Protein 3UFE (pdb70)

Solvent-accessible surface area: 11785 Å² total; per-residue (Å²): 161,168,72,62,113,113,80,82,78,55,72,155,16,32,55,84,0,15,106,25,0,46,92,30,15,150,68,103,14,98,131,147,34,88,54,20,87,100,0,44,130,23,2,42,118,3,3,90,53,8,107,161,102,83,101,44,61,32,70,62,49,5,15,52,23,1,108,91,28,33,72,93,12,21,63,1,0,77,101,1,0,123,32,0,78,118,73,26,176,64,109,23,107,81,11,7,0,0,0,2,0,0,18,2,8,52,17,79,156,197,62,64,151,22,18,57,77,0,5,102,23,0,34,94,20,11,151,50,88,7,94,94,155,31,84,49,45,106,115,4,40,108,28,3,57,94,1,5,86,38,6,79,156,107,100,81,41,79,24,63,100,55,1,36,113,11,0,75,111,56,22,66,80,4,16,92,2,0,70,96,0,8,127,24,2,84,90,67,27,179,62,85,28,91,100,24,5,0,5,13,4,0,0,14,0,2,17,18,45,84

Nearest PDB structures (foldseek):
  3ufe-assembly1_A  TM=1.009E+00  e=4.284E-16  Bacillus subtilis
  3ufe-assembly1_B  TM=9.174E-01  e=4.127E-13  Bacillus subtilis
  1h99-assembly1_A-2  TM=4.290E-01  e=4.332E-02  Bacillus subtilis
  3ufe-assembly1_B  TM=1.010E+00  e=9.157E-14  Bacillus subtilis
  3ufe-assembly1_A  TM=9.174E-01  e=1.521E-12  Bacillus subtilis

CATH classification: 1.20.890.100 (+1 more: 1.20.58.1950)

Organism: Bacillus subtilis (strain 168) (NCBI:txid224308)

Structure (mmCIF, N/CA/C/O backbone):
data_3UFE
#
_entry.id   3UFE
#
_cell.length_a   37.360
_cell.length_b   65.810
_cell.length_c   38.290
_cell.angle_alpha   90.00
_cell.angle_beta   109.62
_cell.angle_gamma   90.00
#
_symmetry.space_group_name_H-M   'P 1 21 1'
#
loop_
_entity.id
_entity.type
_entity.pdbx_description
1 polymer 'Transcriptional antiterminator (BGLG family)'
2 non-polymer 'CHLORIDE ION'
3 non-polymer 'PHOSPHATE ION'
4 non-polymer GLYCEROL
5 water water
#
loop_
_atom_site.group_PDB
_atom_site.id
_atom_site.type_symbol
_atom_site.label_atom_id
_atom_site.label_alt_id
_atom_site.label_comp_id
_atom_site.label_asym_id
_atom_site.label_entity_id
_atom_site.label_seq_id
_atom_site.pdbx_PDB_ins_code
_atom_site.Cartn_x
_atom_site.Cartn_y
_atom_site.Cartn_z
_atom_site.occupancy
_atom_site.B_iso_or_equiv
_atom_site.auth_seq_id
_atom_site.auth_comp_id
_atom_site.auth_asym_id
_atom_site.auth_atom_id
_atom_site.pdbx_PDB_model_num
ATOM 1 N N . LEU A 1 3 ? 17.618 20.874 23.883 1.00 9.79 3 LEU A N 1
ATOM 2 C CA . LEU A 1 3 ? 18.234 20.373 22.608 1.00 10.90 3 LEU A CA 1
ATOM 3 C C . LEU A 1 3 ? 17.504 19.164 22.043 1.00 11.54 3 LEU A C 1
ATOM 4 O O . LEU A 1 3 ? 16.699 18.495 22.722 1.00 11.59 3 LEU A O 1
ATOM 6 N N . ARG A 1 4 ? 17.811 18.906 20.780 1.00 11.40 4 ARG A N 1
ATOM 7 C CA . ARG A 1 4 ? 17.192 17.841 20.027 1.00 12.46 4 ARG A CA 1
ATOM 8 C C . ARG A 1 4 ? 18.223 16.751 19.817 1.00 12.71 4 ARG A C 1
ATOM 9 O O . ARG A 1 4 ? 19.273 16.996 19.248 1.00 12.23 4 ARG A O 1
ATOM 17 N N . PRO A 1 5 ? 17.928 15.541 20.278 1.00 12.91 5 PRO A N 1
ATOM 18 C CA . PRO A 1 5 ? 18.818 14.434 19.941 1.00 12.61 5 PRO A CA 1
ATOM 19 C C . PRO A 1 5 ? 18.999 14.267 18.431 1.00 12.53 5 PRO A C 1
ATOM 20 O O . PRO A 1 5 ? 18.034 14.421 17.660 1.00 12.30 5 PRO A O 1
ATOM 24 N N . LEU A 1 6 ? 20.214 13.941 18.010 1.00 12.61 6 LEU A N 1
ATOM 25 C CA . LEU A 1 6 ? 20.501 13.725 16.598 1.00 12.79 6 LEU A CA 1
ATOM 26 C C . LEU A 1 6 ? 19.517 12.769 15.929 1.00 12.22 6 LEU A C 1
ATOM 27 O O . LEU A 1 6 ? 19.030 13.036 14.829 1.00 12.53 6 LEU A O 1
ATOM 28 N N . SER A 1 7 ? 19.199 11.669 16.613 1.00 12.13 7 SER A N 1
ATOM 29 C CA . SER A 1 7 ? 18.305 10.653 16.059 1.00 11.67 7 SER A CA 1
ATOM 30 C C . SER A 1 7 ? 16.891 11.189 15.850 1.00 11.37 7 SER A C 1
ATOM 31 O O . SER A 1 7 ? 16.086 10.554 15.162 1.00 11.37 7 SER A O 1
ATOM 34 N N . GLU A 1 8 ? 16.593 12.357 16.428 1.00 10.73 8 GLU A N 1
ATOM 35 C CA . GLU A 1 8 ? 15.254 12.930 16.331 1.00 10.62 8 GLU A CA 1
ATOM 36 C C . GLU A 1 8 ? 15.185 14.064 15.318 1.00 10.81 8 GLU A C 1
ATOM 37 O O . GLU A 1 8 ? 14.117 14.648 15.096 1.00 10.34 8 GLU A O 1
ATOM 43 N N . VAL A 1 9 ? 16.319 14.340 14.668 1.00 11.55 9 VAL A N 1
ATOM 44 C CA . VAL A 1 9 ? 16.353 15.275 13.550 1.00 12.53 9 VAL A CA 1
ATOM 45 C C . VAL A 1 9 ? 15.926 14.458 12.323 1.00 13.83 9 VAL A C 1
ATOM 46 O O . VAL A 1 9 ? 16.741 13.767 11.710 1.00 14.85 9 VAL A O 1
ATOM 50 N N . ASN A 1 10 ? 14.632 14.498 12.013 1.00 15.10 10 ASN A N 1
ATOM 51 C CA . ASN A 1 10 ? 14.060 13.646 10.963 1.00 16.01 10 ASN A CA 1
ATOM 52 C C . ASN A 1 10 ? 14.172 14.340 9.618 1.00 16.89 10 ASN A C 1
ATOM 53 O O . ASN A 1 10 ? 13.186 14.885 9.113 1.00 17.22 10 ASN A O 1
ATOM 55 N N . GLN A 1 11 ? 15.376 14.316 9.040 1.00 18.20 11 GLN A N 1
ATOM 56 C CA . GLN A 1 11 ? 15.653 15.084 7.815 1.00 18.14 11 GLN A CA 1
ATOM 57 C C . GLN A 1 11 ? 14.974 14.490 6.597 1.00 18.07 11 GLN A C 1
ATOM 58 O O . GLN A 1 11 ? 14.163 15.174 5.952 1.00 19.79 11 GLN A O 1
ATOM 60 N N . HIS A 1 12 ? 15.331 13.234 6.290 1.00 15.92 12 HIS A N 1
ATOM 61 C CA . HIS A 1 12 ? 14.805 12.503 5.125 1.00 15.59 12 HIS A CA 1
ATOM 62 C C . HIS A 1 12 ? 14.331 11.105 5.523 1.00 14.71 12 HIS A C 1
ATOM 63 O O . HIS A 1 12 ? 14.519 10.133 4.778 1.00 14.26 12 HIS A O 1
ATOM 70 N N . SER A 1 13 ? 13.696 10.998 6.687 1.00 14.61 13 SER A N 1
ATOM 71 C CA . SER A 1 13 ? 13.352 9.688 7.226 1.00 14.46 13 SER A CA 1
ATOM 72 C C . SER A 1 13 ? 12.367 8.932 6.337 1.00 14.06 13 SER A C 1
ATOM 73 O O . SER A 1 13 ? 12.495 7.727 6.147 1.00 13.72 13 SER A O 1
ATOM 76 N N . GLN A 1 14 ? 11.369 9.621 5.798 1.00 13.45 14 GLN A N 1
ATOM 77 C CA . GLN A 1 14 ? 10.385 8.924 4.989 1.00 12.85 14 GLN A CA 1
ATOM 78 C C . GLN A 1 14 ? 10.927 8.601 3.587 1.00 11.43 14 GLN A C 1
ATOM 79 O O . GLN A 1 14 ? 10.541 7.595 3.006 1.00 12.15 14 GLN A O 1
ATOM 85 N N . LEU A 1 15 ? 11.801 9.450 3.047 1.00 10.90 15 LEU A N 1
ATOM 86 C CA . LEU A 1 15 ? 12.505 9.144 1.802 1.00 10.42 15 LEU A CA 1
ATOM 87 C C . LEU A 1 15 ? 13.330 7.861 1.974 1.00 10.29 15 LEU A C 1
ATOM 88 O O . LEU A 1 15 ? 13.282 6.952 1.139 1.00 10.82 15 LEU A O 1
ATOM 93 N N . MET A 1 16 ? 14.096 7.789 3.056 1.00 10.41 16 MET A N 1
ATOM 94 C CA . MET A 1 16 ? 14.894 6.597 3.314 1.00 10.56 16 MET A CA 1
ATOM 95 C C . MET A 1 16 ? 14.022 5.350 3.385 1.00 9.70 16 MET A C 1
ATOM 96 O O . MET A 1 16 ? 14.348 4.304 2.790 1.00 9.90 16 MET A O 1
ATOM 101 N N . ALA A 1 17 ? 12.886 5.466 4.059 1.00 9.66 17 ALA A N 1
ATOM 102 C CA . ALA A 1 17 ? 11.959 4.335 4.183 1.00 10.25 17 ALA A CA 1
ATOM 103 C C . ALA A 1 17 ? 11.418 3.913 2.809 1.00 9.95 17 ALA A C 1
ATOM 104 O O . ALA A 1 17 ? 11.319 2.737 2.545 1.00 10.39 17 ALA A O 1
ATOM 106 N N . GLN A 1 18 ? 11.118 4.875 1.935 1.00 10.22 18 GLN A N 1
ATOM 107 C CA . GLN A 1 18 ? 10.639 4.601 0.579 1.00 10.21 18 GLN A CA 1
ATOM 108 C C . GLN A 1 18 ? 11.717 3.849 -0.194 1.00 8.58 18 GLN A C 1
ATOM 109 O O . GLN A 1 18 ? 11.425 2.900 -0.927 1.00 9.63 18 GLN A O 1
ATOM 115 N N . LEU A 1 19 ? 12.962 4.286 -0.050 1.00 8.57 19 LEU A N 1
ATOM 116 C CA . LEU A 1 19 ? 14.056 3.641 -0.812 1.00 7.65 19 LEU A CA 1
ATOM 117 C C . LEU A 1 19 ? 14.204 2.188 -0.364 1.00 7.44 19 LEU A C 1
ATOM 118 O O . LEU A 1 19 ? 14.381 1.293 -1.192 1.00 7.44 19 LEU A O 1
ATOM 123 N N . VAL A 1 20 ? 14.166 1.966 0.952 1.00 7.50 20 VAL A N 1
ATOM 124 C CA . VAL A 1 20 ? 14.255 0.601 1.496 1.00 8.20 20 VAL A CA 1
ATOM 125 C C . VAL A 1 20 ? 13.094 -0.266 1.015 1.00 8.32 20 VAL A C 1
ATOM 126 O O . VAL A 1 20 ? 13.296 -1.412 0.633 1.00 8.40 20 VAL A O 1
ATOM 130 N N . GLU A 1 21 ? 11.894 0.292 0.969 1.00 8.82 21 GLU A N 1
ATOM 131 C CA . GLU A 1 21 ? 10.760 -0.470 0.483 1.00 8.84 21 GLU A CA 1
ATOM 132 C C . GLU A 1 21 ? 10.934 -0.858 -0.988 1.00 7.05 21 GLU A C 1
ATOM 133 O O . GLU A 1 21 ? 10.585 -1.976 -1.381 1.00 7.88 21 GLU A O 1
ATOM 139 N N . VAL A 1 22 ? 11.484 0.036 -1.805 1.00 6.41 22 VAL A N 1
ATOM 140 C CA . VAL A 1 22 ? 11.771 -0.309 -3.184 1.00 7.14 22 VAL A CA 1
ATOM 141 C C . VAL A 1 22 ? 12.745 -1.482 -3.271 1.00 6.28 22 VAL A C 1
ATOM 142 O O . VAL A 1 22 ? 12.547 -2.412 -4.058 1.00 7.01 22 VAL A O 1
ATOM 146 N N . ILE A 1 23 ? 13.783 -1.463 -2.458 1.00 6.76 23 ILE A N 1
ATOM 147 C CA . ILE A 1 23 ? 14.763 -2.522 -2.460 1.00 6.04 23 ILE A CA 1
ATOM 148 C C . ILE A 1 23 ? 14.153 -3.854 -2.039 1.00 5.26 23 ILE A C 1
ATOM 149 O O . ILE A 1 23 ? 14.339 -4.901 -2.675 1.00 6.10 23 ILE A O 1
ATOM 154 N N . GLU A 1 24 ? 13.341 -3.805 -0.982 1.00 5.31 24 GLU A N 1
ATOM 155 C CA . GLU A 1 24 ? 12.732 -5.014 -0.469 1.00 5.24 24 GLU A CA 1
ATOM 156 C C . GLU A 1 24 ? 11.701 -5.611 -1.469 1.00 5.62 24 GLU A C 1
ATOM 157 O O . GLU A 1 24 ? 11.670 -6.823 -1.652 1.00 5.38 24 GLU A O 1
ATOM 163 N N . ASP A 1 25 ? 10.880 -4.767 -2.097 1.00 6.47 25 ASP A N 1
ATOM 164 C CA . ASP A 1 25 ? 9.958 -5.231 -3.101 1.00 6.81 25 ASP A CA 1
ATOM 165 C C . ASP A 1 25 ? 10.695 -5.816 -4.280 1.00 6.45 25 ASP A C 1
ATOM 166 O O . ASP A 1 25 ? 10.372 -6.909 -4.727 1.00 6.88 25 ASP A O 1
ATOM 171 N N . SER A 1 26 ? 11.696 -5.090 -4.792 1.00 5.63 26 SER A N 1
ATOM 172 C CA . SER A 1 26 ? 12.396 -5.494 -5.987 1.00 6.18 26 SER A CA 1
ATOM 173 C C . SER A 1 26 ? 13.202 -6.780 -5.788 1.00 5.21 26 SER A C 1
ATOM 174 O O . SER A 1 26 ? 13.291 -7.628 -6.692 1.00 6.51 26 SER A O 1
ATOM 177 N N . PHE A 1 27 ? 13.887 -6.888 -4.646 1.00 6.06 27 PHE A N 1
ATOM 178 C CA . PHE A 1 27 ? 14.771 -8.014 -4.363 1.00 5.89 27 PHE A CA 1
ATOM 179 C C . PHE A 1 27 ? 14.020 -9.181 -3.707 1.00 6.14 27 PHE A C 1
ATOM 180 O O . PHE A 1 27 ? 14.539 -10.287 -3.585 1.00 7.54 27 PHE A O 1
ATOM 188 N N . GLN A 1 28 ? 12.776 -8.938 -3.310 1.00 6.87 28 GLN A N 1
ATOM 189 C CA . GLN A 1 28 ? 11.986 -9.915 -2.568 1.00 6.70 28 GLN A CA 1
ATOM 190 C C . GLN A 1 28 ? 12.709 -10.489 -1.367 1.00 6.74 28 GLN A C 1
ATOM 191 O O . GLN A 1 28 ? 12.893 -11.690 -1.208 1.00 7.72 28 GLN A O 1
ATOM 197 N N A MET A 1 29 ? 13.101 -9.585 -0.488 0.50 7.77 29 MET A N 1
ATOM 198 N N B MET A 1 29 ? 13.156 -9.574 -0.520 0.50 7.78 29 MET A N 1
ATOM 199 C CA A MET A 1 29 ? 13.704 -9.967 0.772 0.50 8.51 29 MET A CA 1
ATOM 200 C CA B MET A 1 29 ? 13.779 -9.929 0.747 0.50 8.57 29 MET A CA 1
ATOM 201 C C A MET A 1 29 ? 13.406 -8.871 1.780 0.50 8.66 29 MET A C 1
ATOM 202 C C B MET A 1 29 ? 13.439 -8.856 1.772 0.50 8.67 29 MET A C 1
ATOM 203 O O A MET A 1 29 ? 12.832 -7.825 1.439 0.50 9.92 29 MET A O 1
ATOM 204 O O B MET A 1 29 ? 12.851 -7.815 1.436 0.50 9.93 29 MET A O 1
ATOM 213 N N . LYS A 1 30 ? 13.773 -9.145 3.025 1.00 8.25 30 LYS A N 1
ATOM 214 C CA . LYS A 1 30 ? 13.750 -8.149 4.103 1.00 8.61 30 LYS A CA 1
ATOM 215 C C . LYS A 1 30 ? 15.203 -7.844 4.454 1.00 8.58 30 LYS A C 1
ATOM 216 O O . LYS A 1 30 ? 16.008 -8.758 4.642 1.00 9.84 30 LYS A O 1
ATOM 219 N N . VAL A 1 31 ? 15.547 -6.560 4.517 1.00 8.81 31 VAL A N 1
ATOM 220 C CA . VAL A 1 31 ? 16.915 -6.174 4.854 1.00 9.56 31 VAL A CA 1
ATOM 221 C C . VAL A 1 31 ? 17.289 -6.592 6.274 1.00 10.14 31 VAL A C 1
ATOM 222 O O . VAL A 1 31 ? 16.429 -6.726 7.147 1.00 10.53 31 VAL A O 1
ATOM 226 N N . ASN A 1 32 ? 18.573 -6.858 6.470 1.00 10.68 32 ASN A N 1
ATOM 227 C CA . ASN A 1 32 ? 19.144 -7.083 7.786 1.00 10.83 32 ASN A CA 1
ATOM 228 C C . ASN A 1 32 ? 19.663 -5.777 8.303 1.00 11.23 32 ASN A C 1
ATOM 229 O O . ASN A 1 32 ? 20.773 -5.383 7.980 1.00 10.53 32 ASN A O 1
ATOM 234 N N . LYS A 1 33 ? 18.883 -5.112 9.134 1.00 10.80 33 LYS A N 1
ATOM 235 C CA . LYS A 1 33 ? 19.295 -3.795 9.619 1.00 12.14 33 LYS A CA 1
ATOM 236 C C . LYS A 1 33 ? 20.476 -3.854 10.591 1.00 12.53 33 LYS A C 1
ATOM 237 O O . LYS A 1 33 ? 21.094 -2.820 10.861 1.00 15.38 33 LYS A O 1
ATOM 243 N N . GLU A 1 34 ? 20.810 -5.062 11.035 1.00 12.32 34 GLU A N 1
ATOM 244 C CA . GLU A 1 34 ? 21.986 -5.329 11.856 1.00 12.88 34 GLU A CA 1
ATOM 245 C C . GLU A 1 34 ? 23.296 -5.308 11.101 1.00 11.96 34 GLU A C 1
ATOM 246 O O . GLU A 1 34 ? 24.367 -5.128 11.695 1.00 12.54 34 GLU A O 1
ATOM 252 N N . SER A 1 35 ? 23.242 -5.582 9.808 1.00 10.85 35 SER A N 1
ATOM 253 C CA . SER A 1 35 ? 24.436 -5.993 9.099 1.00 10.53 35 SER A CA 1
ATOM 254 C C . SER A 1 35 ? 25.299 -4.837 8.649 1.00 9.90 35 SER A C 1
ATOM 255 O O . SER A 1 35 ? 24.817 -3.726 8.418 1.00 11.11 35 SER A O 1
ATOM 258 N N . VAL A 1 36 ? 26.584 -5.118 8.479 1.00 10.06 36 VAL A N 1
ATOM 259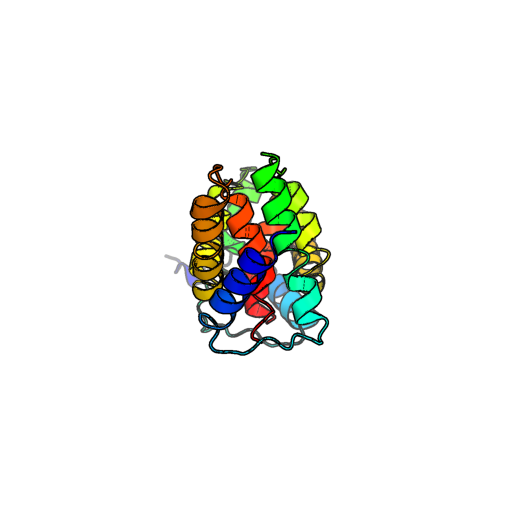 C CA . VAL A 1 36 ? 27.508 -4.141 7.955 1.00 9.86 36 VAL A CA 1
ATOM 260 C C . VAL A 1 36 ? 27.073 -3.675 6.567 1.00 9.71 36 VAL A C 1
ATOM 261 O O . VAL A 1 36 ? 27.092 -2.484 6.263 1.00 9.77 36 VAL A O 1
ATOM 265 N N . ASN A 1 37 ? 26.664 -4.599 5.711 1.00 10.13 37 ASN A N 1
ATOM 266 C CA . ASN A 1 37 ? 26.229 -4.196 4.356 1.00 10.97 37 ASN A CA 1
ATOM 267 C C . ASN A 1 37 ? 25.066 -3.204 4.344 1.00 9.14 37 ASN A C 1
ATOM 268 O O . ASN A 1 37 ? 25.025 -2.243 3.533 1.00 9.06 37 ASN A O 1
ATOM 273 N N . TYR A 1 38 ? 24.112 -3.406 5.240 1.00 9.28 38 TYR A N 1
ATOM 274 C CA . TYR A 1 38 ? 22.976 -2.474 5.336 1.00 9.20 38 TYR A CA 1
ATOM 275 C C . TYR A 1 38 ? 23.419 -1.126 5.899 1.00 8.97 38 TYR A C 1
ATOM 276 O O . TYR A 1 38 ? 23.081 -0.058 5.361 1.00 9.25 38 TYR A O 1
ATOM 285 N N . LEU A 1 39 ? 24.157 -1.162 7.014 1.00 8.28 39 LEU A N 1
ATOM 286 C CA . LEU A 1 39 ? 24.659 0.066 7.630 1.00 7.77 39 LEU A CA 1
ATOM 287 C C . LEU A 1 39 ? 25.439 0.893 6.594 1.00 6.76 39 LEU A C 1
ATOM 288 O O . LEU A 1 39 ? 25.291 2.107 6.519 1.00 7.87 39 LEU A O 1
ATOM 293 N N A ARG A 1 40 ? 26.264 0.243 5.789 0.50 5.54 40 ARG A N 1
ATOM 294 N N B ARG A 1 40 ? 26.282 0.209 5.819 0.50 6.15 40 ARG A N 1
ATOM 295 C CA A ARG A 1 40 ? 27.064 0.978 4.812 0.50 5.03 40 ARG A CA 1
ATOM 296 C CA B ARG A 1 40 ? 27.092 0.833 4.764 0.50 6.07 40 ARG A CA 1
ATOM 297 C C A ARG A 1 40 ? 26.217 1.483 3.639 0.50 5.53 40 ARG A C 1
ATOM 298 C C B ARG A 1 40 ? 26.195 1.478 3.712 0.50 6.05 40 ARG A C 1
ATOM 299 O O A ARG A 1 40 ? 26.509 2.521 3.053 0.50 5.39 40 ARG A O 1
ATOM 300 O O B ARG A 1 40 ? 26.432 2.602 3.283 0.50 6.11 40 ARG A O 1
ATOM 315 N N . LEU A 1 41 ? 25.182 0.735 3.277 1.00 6.36 41 LEU A N 1
ATOM 316 C CA . LEU A 1 41 ? 24.233 1.204 2.263 1.00 7.15 41 LEU A CA 1
ATOM 317 C C . LEU A 1 41 ? 23.529 2.478 2.703 1.00 6.93 41 LEU A C 1
ATOM 318 O O . LEU A 1 41 ? 23.460 3.429 1.939 1.00 7.69 41 LEU A O 1
ATOM 323 N N . ILE A 1 42 ? 23.034 2.496 3.938 1.00 6.63 42 ILE A N 1
ATOM 324 C CA . ILE A 1 42 ? 22.324 3.656 4.419 1.00 7.67 42 ILE A CA 1
ATOM 325 C C . ILE A 1 42 ? 23.272 4.844 4.545 1.00 7.09 42 ILE A C 1
ATOM 326 O O . ILE A 1 42 ? 22.918 5.958 4.175 1.00 8.11 42 ILE A O 1
ATOM 331 N N . ARG A 1 43 ? 24.472 4.597 5.054 1.00 7.13 43 ARG A N 1
ATOM 332 C CA A ARG A 1 43 ? 25.478 5.630 5.138 0.50 7.19 43 ARG A CA 1
ATOM 333 C CA B ARG A 1 43 ? 25.509 5.601 5.135 0.50 7.15 43 ARG A CA 1
ATOM 334 C C . ARG A 1 43 ? 25.803 6.198 3.755 1.00 7.11 43 ARG A C 1
ATOM 335 O O . ARG A 1 43 ? 25.848 7.409 3.572 1.00 7.39 43 ARG A O 1
ATOM 350 N N . HIS A 1 44 ? 25.953 5.322 2.764 1.00 6.77 44 HIS A N 1
ATOM 351 C CA . HIS A 1 44 ? 26.200 5.755 1.394 1.00 7.03 44 HIS A CA 1
ATOM 352 C C . HIS A 1 44 ? 25.074 6.626 0.850 1.00 6.75 44 HIS A C 1
ATOM 353 O O . HIS A 1 44 ? 25.300 7.675 0.225 1.00 6.83 44 HIS A O 1
ATOM 360 N N . ILE A 1 45 ? 23.846 6.221 1.101 1.00 7.26 45 ILE A N 1
ATOM 361 C CA . ILE A 1 45 ? 22.698 6.956 0.607 1.00 8.26 45 ILE A CA 1
ATOM 362 C C . ILE A 1 45 ? 22.638 8.335 1.266 1.00 8.62 45 ILE A C 1
ATOM 363 O O . ILE A 1 45 ? 22.433 9.355 0.594 1.00 8.90 45 ILE A O 1
ATOM 368 N N . ARG A 1 46 ? 22.852 8.375 2.583 1.00 9.39 46 ARG A N 1
ATOM 369 C CA . ARG A 1 46 ? 22.807 9.639 3.328 1.00 10.13 46 ARG A CA 1
ATOM 370 C C . ARG A 1 46 ? 23.849 10.588 2.763 1.00 9.56 46 ARG A C 1
ATOM 371 O O . ARG A 1 46 ? 23.564 11.758 2.507 1.00 11.58 46 ARG A O 1
ATOM 373 N N . PHE A 1 47 ? 25.057 10.099 2.519 1.00 9.34 47 PHE A N 1
ATOM 374 C CA . PHE A 1 47 ? 26.070 10.974 1.954 1.00 9.77 47 PHE A CA 1
ATOM 375 C C . PHE A 1 47 ? 25.931 11.323 0.457 1.00 9.39 47 PHE A C 1
ATOM 376 O O . PHE A 1 47 ? 26.326 12.406 -0.002 1.00 9.28 47 PHE A O 1
ATOM 384 N N . THR A 1 48 ? 25.338 10.417 -0.294 1.00 9.71 48 THR A N 1
ATOM 385 C CA . THR A 1 48 ? 24.980 10.691 -1.689 1.00 9.34 48 THR A CA 1
ATOM 386 C C . THR A 1 48 ? 23.940 11.804 -1.760 1.00 8.87 48 THR A C 1
ATOM 387 O O . THR A 1 48 ? 24.035 12.698 -2.589 1.00 9.78 48 THR A O 1
ATOM 391 N N . ILE A 1 49 ? 22.967 11.795 -0.860 1.00 9.53 49 ILE A N 1
ATOM 392 C CA . ILE A 1 49 ? 22.028 12.909 -0.772 1.00 10.46 49 ILE A CA 1
ATOM 393 C C . ILE A 1 49 ? 22.765 14.249 -0.626 1.00 9.98 49 ILE A C 1
ATOM 394 O O . ILE A 1 49 ? 22.453 15.225 -1.323 1.00 10.34 49 ILE A O 1
ATOM 399 N N . GLU A 1 50 ? 23.784 14.274 0.227 1.00 10.28 50 GLU A N 1
ATOM 400 C CA . GLU A 1 50 ? 24.568 15.501 0.449 1.00 10.50 50 GLU A CA 1
ATOM 401 C C . GLU A 1 50 ? 25.305 15.946 -0.822 1.00 10.63 50 GLU A C 1
ATOM 402 O O . GLU A 1 50 ? 25.295 17.141 -1.163 1.00 10.62 50 GLU A O 1
ATOM 408 N N . ARG A 1 51 ? 25.921 15.005 -1.524 1.00 9.68 51 ARG A N 1
ATOM 409 C CA . ARG A 1 51 ? 26.681 15.312 -2.737 1.00 10.00 51 ARG A CA 1
ATOM 410 C C . ARG A 1 51 ? 25.756 15.851 -3.824 1.00 9.83 51 ARG A C 1
ATOM 411 O O . ARG A 1 51 ? 26.089 16.793 -4.538 1.00 10.13 51 ARG A O 1
ATOM 419 N N . ILE A 1 52 ? 24.570 15.260 -3.916 1.00 9.80 52 ILE A N 1
ATOM 420 C CA . ILE A 1 52 ? 23.573 15.676 -4.883 1.00 9.33 52 ILE A CA 1
ATOM 421 C C . ILE A 1 52 ? 23.115 17.109 -4.572 1.00 9.36 52 ILE A C 1
ATOM 422 O O . ILE A 1 52 ? 23.050 17.963 -5.477 1.00 9.41 52 ILE A O 1
ATOM 427 N N . LYS A 1 53 ? 22.875 17.408 -3.290 1.00 9.01 53 LYS A N 1
ATOM 428 C CA . LYS A 1 53 ? 22.412 18.749 -2.913 1.00 9.27 53 LYS A CA 1
ATOM 429 C C . LYS A 1 53 ? 23.450 19.819 -3.243 1.00 9.28 53 LYS A C 1
ATOM 430 O O . LYS A 1 53 ? 23.094 20.966 -3.556 1.00 9.43 53 LYS A O 1
ATOM 436 N N . LYS A 1 54 ? 24.730 19.464 -3.113 1.00 9.80 54 LYS A N 1
ATOM 437 C CA . LYS A 1 54 ? 25.823 20.383 -3.346 1.00 10.67 54 LYS A CA 1
ATOM 438 C C . LYS A 1 54 ? 26.397 20.335 -4.781 1.00 10.89 54 LYS A C 1
ATOM 439 O O . LYS A 1 54 ? 27.312 21.096 -5.120 1.00 12.05 54 LYS A O 1
ATOM 445 N N . GLU A 1 55 ? 25.794 19.519 -5.646 1.00 10.70 55 GLU A N 1
ATOM 446 C CA . GLU A 1 55 ? 26.25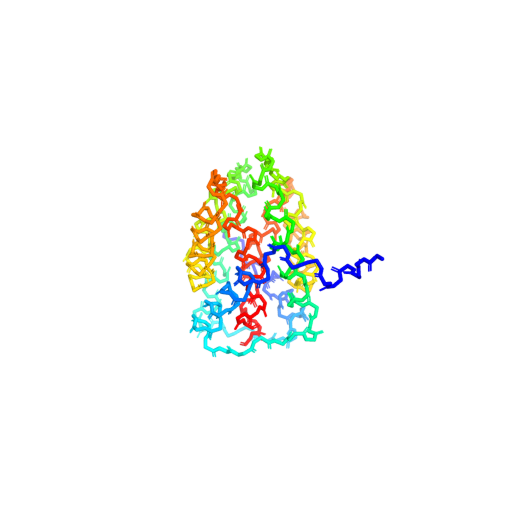3 19.345 -7.026 1.00 11.20 55 GLU A CA 1
ATOM 447 C C . GLU A 1 55 ? 27.743 18.976 -7.114 1.00 11.28 55 GLU A C 1
ATOM 448 O O . GLU A 1 55 ? 28.463 19.513 -7.950 1.00 12.70 55 GLU A O 1
ATOM 454 N N . GLU A 1 56 ? 28.173 18.074 -6.241 1.00 10.34 56 GLU A N 1
ATOM 455 C CA . GLU A 1 56 ? 29.549 17.604 -6.230 1.00 9.91 56 GLU A CA 1
ATOM 456 C C . GLU A 1 56 ? 29.648 16.329 -7.053 1.00 9.73 56 GLU A C 1
ATOM 457 O O . GLU A 1 56 ? 28.768 15.482 -6.959 1.00 9.22 56 GLU A O 1
ATOM 463 N N . PRO A 1 57 ? 30.707 16.187 -7.868 1.00 9.79 57 PRO A N 1
ATOM 464 C CA . PRO A 1 57 ? 30.992 14.856 -8.431 1.00 10.05 57 PRO A CA 1
ATOM 465 C C . PRO A 1 57 ? 31.670 13.917 -7.415 1.00 10.31 57 PRO A C 1
ATOM 466 O O . PRO A 1 57 ? 31.856 14.274 -6.249 1.00 9.62 57 PRO A O 1
ATOM 470 N N . THR A 1 58 ? 32.038 12.721 -7.862 1.00 11.08 58 THR A N 1
ATOM 471 C CA . THR A 1 58 ? 32.709 11.744 -6.995 1.00 11.76 58 THR A CA 1
ATOM 472 C C . THR A 1 58 ? 34.101 11.406 -7.540 1.00 11.93 58 THR A C 1
ATOM 473 O O . THR A 1 58 ? 34.477 11.879 -8.615 1.00 11.83 58 THR A O 1
ATOM 477 N N . LYS A 1 59 ? 34.863 10.610 -6.782 1.00 12.38 59 LYS A N 1
ATOM 478 C CA . LYS A 1 59 ? 36.203 10.162 -7.186 1.00 12.44 59 LYS A CA 1
ATOM 479 C C . LYS A 1 59 ? 36.124 8.809 -7.903 1.00 12.64 59 LYS A C 1
ATOM 480 O O . LYS A 1 59 ? 36.640 7.784 -7.418 1.00 12.52 59 LYS A O 1
ATOM 482 N N . GLU A 1 60 ? 35.491 8.839 -9.079 1.00 12.63 60 GLU A N 1
ATOM 483 C CA . GLU A 1 60 ? 35.163 7.644 -9.879 1.00 12.43 60 GLU A CA 1
ATOM 484 C C . GLU A 1 60 ? 36.086 6.434 -9.708 1.00 12.11 60 GLU A C 1
ATOM 485 O O . GLU A 1 60 ? 35.614 5.357 -9.344 1.00 12.53 60 GLU A O 1
ATOM 487 N N . PRO A 1 61 ? 37.398 6.592 -9.976 1.00 11.44 61 PRO A N 1
ATOM 488 C CA . PRO A 1 61 ? 38.242 5.395 -9.922 1.00 10.92 61 PRO A CA 1
ATOM 489 C C . PRO A 1 61 ? 38.521 4.857 -8.514 1.00 10.22 61 PRO A C 1
ATOM 490 O O . PRO A 1 61 ? 38.159 3.720 -8.201 1.00 9.73 61 PRO A O 1
ATOM 494 N N . GLU A 1 62 ? 39.144 5.681 -7.677 1.00 9.66 62 GLU A N 1
ATOM 495 C CA . GLU A 1 62 ? 39.907 5.188 -6.527 1.00 9.38 62 GLU A CA 1
ATOM 496 C C . GLU A 1 62 ? 39.032 4.589 -5.441 1.00 8.80 62 GLU A C 1
ATOM 497 O O . GLU A 1 62 ? 39.389 3.568 -4.846 1.00 8.93 62 GLU A O 1
ATOM 499 N N . LYS A 1 63 ? 37.890 5.219 -5.208 1.00 7.54 63 LYS A N 1
ATOM 500 C CA . LYS A 1 63 ? 36.970 4.805 -4.159 1.00 6.87 63 LYS A CA 1
ATOM 501 C C . LYS A 1 63 ? 36.158 3.574 -4.549 1.00 5.82 63 LYS A C 1
ATOM 502 O O . LYS A 1 63 ? 35.655 2.885 -3.665 1.00 5.53 63 LYS A O 1
ATOM 505 N N . LEU A 1 64 ? 36.039 3.301 -5.853 1.00 4.49 64 LEU A N 1
ATOM 506 C CA . LEU A 1 64 ? 35.495 2.030 -6.324 1.00 4.15 64 LEU A CA 1
ATOM 507 C C . LEU A 1 64 ? 36.372 0.893 -5.819 1.00 3.06 64 LEU A C 1
ATOM 508 O O . LEU A 1 64 ? 35.858 -0.125 -5.374 1.00 2.76 64 LEU A O 1
ATOM 513 N N . MET A 1 65 ? 37.694 1.061 -5.898 1.00 2.93 65 MET A N 1
ATOM 514 C CA . MET A 1 65 ? 38.611 0.024 -5.427 1.00 3.03 65 MET A CA 1
ATOM 515 C C . MET A 1 65 ? 38.367 -0.359 -3.977 1.00 2.68 65 MET A C 1
ATOM 516 O O . MET A 1 65 ? 38.162 -1.530 -3.662 1.00 2.89 65 MET A O 1
ATOM 521 N N . LEU A 1 66 ? 38.417 0.634 -3.100 1.00 2.28 66 LEU A N 1
ATOM 522 C CA . LEU A 1 66 ? 38.251 0.430 -1.661 1.00 2.48 66 LEU A CA 1
ATOM 523 C C . LEU A 1 66 ? 36.880 -0.148 -1.315 1.00 2.59 66 LEU A C 1
ATOM 524 O O . LEU A 1 66 ? 36.758 -0.970 -0.401 1.00 2.63 66 LEU A O 1
ATOM 526 N N . LEU A 1 67 ? 35.851 0.296 -2.036 1.00 2.69 67 LEU A N 1
ATOM 527 C CA . LEU A 1 67 ? 34.502 -0.219 -1.811 1.00 2.85 67 LEU A CA 1
ATOM 528 C C . LEU A 1 67 ? 34.475 -1.734 -2.015 1.00 3.70 67 LEU A C 1
ATOM 529 O O . LEU A 1 67 ? 33.973 -2.481 -1.176 1.00 2.89 67 LEU A O 1
ATOM 534 N N . LEU A 1 68 ? 35.069 -2.176 -3.114 1.00 7.92 68 LEU A N 1
ATOM 535 C CA . LEU A 1 68 ? 35.091 -3.601 -3.453 1.00 8.24 68 LEU A CA 1
ATOM 536 C C . LEU A 1 68 ? 35.989 -4.372 -2.486 1.00 8.80 68 LEU A C 1
ATOM 537 O O . LEU A 1 68 ? 35.668 -5.490 -2.121 1.00 9.51 68 LEU A O 1
ATOM 542 N N . LYS A 1 69 ? 37.100 -3.772 -2.066 1.00 9.35 69 LYS A N 1
ATOM 543 C CA . LYS A 1 69 ? 37.970 -4.385 -1.065 1.00 9.86 69 LYS A CA 1
ATOM 544 C C . LYS A 1 69 ? 37.264 -4.612 0.259 1.00 10.25 69 LYS A C 1
ATOM 545 O O . LYS A 1 69 ? 37.480 -5.634 0.917 1.00 11.20 69 LYS A O 1
ATOM 551 N N . ASN A 1 70 ? 36.408 -3.668 0.634 1.00 10.59 70 ASN A N 1
ATOM 552 C CA . ASN A 1 70 ? 35.655 -3.768 1.862 1.00 10.86 70 ASN A CA 1
ATOM 553 C C . ASN A 1 70 ? 34.487 -4.724 1.759 1.00 10.23 70 ASN A C 1
ATOM 554 O O . ASN A 1 70 ? 34.193 -5.442 2.729 1.00 11.69 70 ASN A O 1
ATOM 559 N N . GLU A 1 71 ? 33.782 -4.709 0.627 1.00 9.43 71 GLU A N 1
ATOM 560 C CA . GLU A 1 71 ? 32.614 -5.584 0.456 1.00 9.24 71 GLU A CA 1
ATOM 561 C C . GLU A 1 71 ? 32.908 -7.017 0.092 1.00 8.71 71 GLU A C 1
ATOM 562 O O . GLU A 1 71 ? 32.216 -7.935 0.565 1.00 10.62 71 GLU A O 1
ATOM 568 N N . TYR A 1 72 ? 33.897 -7.217 -0.774 1.00 8.06 72 TYR A N 1
ATOM 569 C CA . TYR A 1 72 ? 34.235 -8.554 -1.263 1.00 8.40 72 TYR A CA 1
ATOM 570 C C . TYR A 1 72 ? 35.741 -8.770 -1.181 1.00 7.88 72 TYR A C 1
ATOM 571 O O . TYR A 1 72 ? 36.414 -8.899 -2.204 1.00 7.55 72 TYR A O 1
ATOM 580 N N . PRO A 1 73 ? 36.289 -8.795 0.028 1.00 8.31 73 PRO A N 1
ATOM 581 C CA . PRO A 1 73 ? 37.745 -8.917 0.103 1.00 8.51 73 PRO A CA 1
ATOM 582 C C . PRO A 1 73 ? 38.326 -10.156 -0.563 1.00 8.42 73 PRO A C 1
ATOM 583 O O . PRO A 1 73 ? 39.402 -10.073 -1.170 1.00 8.65 73 PRO A O 1
ATOM 587 N N . LEU A 1 74 ? 37.649 -11.302 -0.480 1.00 9.30 74 LEU A N 1
ATOM 588 C CA . LEU A 1 74 ? 38.185 -12.503 -1.120 1.00 9.56 74 LEU A CA 1
ATOM 589 C C . LEU A 1 74 ? 38.224 -12.355 -2.629 1.00 8.99 74 LEU A C 1
ATOM 590 O O . LEU A 1 74 ? 39.251 -12.636 -3.253 1.00 8.60 74 LEU A O 1
ATOM 595 N N . CYS A 1 75 ? 37.129 -11.892 -3.237 1.00 8.55 75 CYS A N 1
ATOM 596 C CA . CYS A 1 75 ? 37.135 -11.663 -4.672 1.00 8.22 75 CYS A CA 1
ATOM 597 C C . CYS A 1 75 ? 38.132 -10.593 -5.116 1.00 7.81 75 CYS A C 1
ATOM 598 O O . CYS A 1 75 ? 38.831 -10.778 -6.131 1.00 8.06 75 CYS A O 1
ATOM 601 N N . TYR A 1 76 ? 38.212 -9.511 -4.334 1.00 7.56 76 TYR A N 1
ATOM 602 C CA . TYR A 1 76 ? 39.119 -8.412 -4.607 1.00 7.45 76 TYR A CA 1
ATOM 603 C C . TYR A 1 76 ? 40.557 -8.896 -4.587 1.00 6.42 76 TYR A C 1
ATOM 604 O O . TYR A 1 76 ? 41.336 -8.644 -5.533 1.00 7.38 76 TYR A O 1
ATOM 613 N N . ASN A 1 77 ? 40.939 -9.606 -3.525 1.00 6.15 77 ASN A N 1
ATOM 614 C CA . ASN A 1 77 ? 42.314 -10.052 -3.439 1.00 6.65 77 ASN A CA 1
ATOM 615 C C . ASN A 1 77 ? 42.603 -11.127 -4.491 1.00 6.40 77 ASN A C 1
ATOM 616 O O . ASN A 1 77 ? 43.701 -11.168 -5.039 1.00 7.17 77 ASN A O 1
ATOM 621 N N . THR A 1 78 ? 41.630 -11.993 -4.784 1.00 7.34 78 THR A N 1
ATOM 622 C CA . THR A 1 78 ? 41.830 -12.982 -5.845 1.00 7.47 78 THR A CA 1
ATOM 623 C C . THR A 1 78 ? 42.077 -12.289 -7.205 1.00 6.95 78 THR A C 1
ATOM 624 O O . THR A 1 78 ? 42.978 -12.709 -7.949 1.00 7.35 78 THR A O 1
ATOM 628 N N . ALA A 1 79 ? 41.300 -11.234 -7.507 1.00 7.36 79 ALA A N 1
ATOM 629 C CA . ALA A 1 79 ? 41.503 -10.430 -8.746 1.00 5.85 79 ALA A CA 1
ATOM 630 C C . ALA A 1 79 ? 42.967 -9.946 -8.827 1.00 6.32 79 ALA A C 1
ATOM 631 O O . ALA A 1 79 ? 43.627 -10.061 -9.872 1.00 7.30 79 ALA A O 1
ATOM 633 N N . TRP A 1 80 ? 43.474 -9.407 -7.725 1.00 6.11 80 TRP A N 1
ATOM 634 C CA . TRP A 1 80 ? 44.839 -8.922 -7.689 1.00 5.75 80 TRP A CA 1
ATOM 635 C C . TRP A 1 80 ? 45.861 -10.067 -7.823 1.00 6.21 80 TRP A C 1
ATOM 636 O O . TRP A 1 80 ? 46.931 -9.867 -8.409 1.00 6.95 80 TRP A O 1
ATOM 647 N N . LYS A 1 81 ? 45.545 -11.256 -7.301 1.00 6.93 81 LYS A N 1
ATOM 648 C CA A LYS A 1 81 ? 46.420 -12.406 -7.506 0.50 6.60 81 LYS A CA 1
ATOM 649 C CA B LYS A 1 81 ? 46.396 -12.425 -7.495 0.50 6.85 81 LYS A CA 1
ATOM 650 C C . LYS A 1 81 ? 46.504 -12.778 -8.995 1.00 6.22 81 LYS A C 1
ATOM 651 O O . LYS A 1 81 ? 47.580 -13.101 -9.526 1.00 7.28 81 LYS A O 1
ATOM 662 N N . LEU A 1 82 ? 45.376 -12.704 -9.696 1.00 5.95 82 LEU A N 1
ATOM 663 C CA . LEU A 1 82 ? 45.350 -13.000 -11.134 1.00 6.45 82 LEU A CA 1
ATOM 664 C C . LEU A 1 82 ? 46.183 -11.946 -11.867 1.00 6.21 82 LEU A C 1
ATOM 665 O O . LEU A 1 82 ? 47.004 -12.258 -12.727 1.00 6.96 82 LEU A O 1
ATOM 670 N N . ILE A 1 83 ? 46.016 -10.690 -11.465 1.00 6.46 83 ILE A N 1
ATOM 671 C CA . ILE A 1 83 ? 46.761 -9.595 -12.071 1.00 6.95 83 ILE A CA 1
ATOM 672 C C . ILE A 1 83 ? 48.265 -9.730 -11.819 1.00 5.95 83 ILE A C 1
ATOM 673 O O . ILE A 1 83 ? 49.084 -9.441 -12.705 1.00 7.33 83 ILE A O 1
ATOM 678 N N . LYS A 1 84 ? 48.641 -10.231 -10.638 1.00 5.88 84 LYS A N 1
ATOM 679 C CA . LYS A 1 84 ? 50.057 -10.432 -10.336 1.00 5.99 84 LYS A CA 1
ATOM 680 C C . LYS A 1 84 ? 50.667 -11.422 -11.337 1.00 6.04 84 LYS A C 1
ATOM 681 O O . LYS A 1 84 ? 51.755 -11.208 -11.891 1.00 6.55 84 LYS A O 1
ATOM 687 N N . ILE A 1 85 ? 49.985 -12.535 -11.536 1.00 5.97 85 ILE A N 1
ATOM 688 C CA . ILE A 1 85 ? 50.421 -13.547 -12.502 1.00 5.38 85 ILE A CA 1
ATOM 689 C C . ILE A 1 85 ? 50.471 -12.983 -13.939 1.00 6.32 85 ILE A C 1
ATOM 690 O O . ILE A 1 85 ? 51.453 -13.206 -14.657 1.00 5.63 85 ILE A O 1
ATOM 695 N N . LEU A 1 86 ? 49.467 -12.198 -14.314 1.00 6.10 86 LEU A N 1
ATOM 696 C CA . LEU A 1 86 ? 49.503 -11.536 -15.620 1.00 6.57 86 LEU A CA 1
ATOM 697 C C . LEU A 1 86 ? 50.690 -10.593 -15.795 1.00 6.69 86 LEU A C 1
ATOM 698 O O . LEU A 1 86 ? 51.286 -10.540 -16.860 1.00 7.53 86 LEU A O 1
ATOM 703 N N . GLN A 1 87 ? 51.027 -9.828 -14.763 1.00 6.49 87 GLN A N 1
ATOM 704 C CA . GLN A 1 87 ? 52.175 -8.944 -14.822 1.00 8.49 87 GLN A CA 1
ATOM 705 C C . GLN A 1 87 ? 53.459 -9.725 -14.936 1.00 7.60 87 GLN A C 1
ATOM 706 O O . GLN A 1 87 ? 54.347 -9.338 -15.681 1.00 8.39 87 GLN A O 1
ATOM 712 N N . GLN A 1 88 ? 53.572 -10.831 -14.190 1.00 6.83 88 GLN A N 1
ATOM 713 C CA . GLN A 1 88 ? 54.785 -11.636 -14.187 1.00 7.28 88 GLN A CA 1
ATOM 714 C C . GLN A 1 88 ? 55.054 -12.341 -15.528 1.00 7.11 88 GLN A C 1
ATOM 715 O O . GLN A 1 88 ? 56.193 -12.606 -15.870 1.00 8.09 88 GLN A O 1
ATOM 721 N N . THR A 1 89 ? 53.990 -12.662 -16.258 1.00 6.59 89 THR A N 1
ATOM 722 C CA . THR A 1 89 ? 54.096 -13.386 -17.509 1.00 8.12 89 THR A CA 1
ATOM 723 C C . THR A 1 89 ? 54.083 -12.431 -18.717 1.00 7.98 89 THR A C 1
ATOM 724 O O . THR A 1 89 ? 54.965 -12.474 -19.582 1.00 9.99 89 THR A O 1
ATOM 728 N N . LEU A 1 90 ? 53.101 -11.543 -18.766 1.00 7.67 90 LEU A N 1
ATOM 729 C CA . LEU A 1 90 ? 52.955 -10.653 -19.906 1.00 8.34 90 LEU A CA 1
ATOM 730 C C . LEU A 1 90 ? 53.865 -9.430 -19.851 1.00 8.99 90 LEU A C 1
ATOM 731 O O . LEU A 1 90 ? 54.109 -8.797 -20.889 1.00 9.60 90 LEU A O 1
ATOM 736 N N . LYS A 1 91 ? 54.385 -9.119 -18.658 1.00 9.68 91 LYS A N 1
ATOM 737 C CA . LYS A 1 91 ? 55.359 -8.042 -18.437 1.00 11.39 91 LYS A CA 1
ATOM 738 C C . LYS A 1 91 ? 54.911 -6.702 -18.975 1.00 12.97 91 LYS A C 1
ATOM 739 O O . LYS A 1 91 ? 55.731 -6.013 -19.634 1.00 16.06 91 LYS A O 1
ATOM 745 N N . LYS A 1 92 ? 53.631 -6.403 -18.837 1.00 11.63 92 LYS A N 1
ATOM 746 C CA . LYS A 1 92 ? 53.087 -5.093 -19.158 1.00 11.63 92 LYS A CA 1
ATOM 747 C C . LYS A 1 92 ? 52.392 -4.585 -17.907 1.00 11.08 92 LYS A C 1
ATOM 748 O O . LYS A 1 92 ? 51.962 -5.371 -17.055 1.00 11.34 92 LYS A O 1
ATOM 754 N N . PRO A 1 93 ? 52.284 -3.263 -17.789 1.00 10.77 93 PRO A N 1
ATOM 755 C CA . PRO A 1 93 ? 51.548 -2.715 -16.676 1.00 11.38 93 PRO A CA 1
ATOM 756 C C . PRO A 1 93 ? 50.056 -3.049 -16.794 1.00 11.74 93 PRO A C 1
ATOM 757 O O . PRO A 1 93 ? 49.556 -3.351 -17.877 1.00 12.85 93 PRO A O 1
ATOM 761 N N . VAL A 1 94 ? 49.371 -3.037 -15.660 1.00 12.08 94 VAL A N 1
ATOM 762 C CA . VAL A 1 94 ? 47.965 -3.335 -15.614 1.00 11.98 94 VAL A CA 1
ATOM 763 C C . VAL A 1 94 ? 47.218 -2.179 -14.950 1.00 12.93 94 VAL A C 1
ATOM 764 O O . VAL A 1 94 ? 47.535 -1.785 -13.818 1.00 14.93 94 VAL A O 1
ATOM 768 N N . HIS A 1 95 ? 46.268 -1.604 -15.696 1.00 13.21 95 HIS A N 1
ATOM 769 C CA . HIS A 1 95 ? 45.425 -0.531 -15.208 1.00 14.30 95 HIS A CA 1
ATOM 770 C C . HIS A 1 95 ? 44.576 -1.093 -14.081 1.00 13.70 95 HIS A C 1
ATOM 771 O O . HIS A 1 95 ? 44.020 -2.190 -14.216 1.00 13.01 95 HIS A O 1
ATOM 778 N N . GLU A 1 96 ? 44.477 -0.379 -12.964 1.00 12.74 96 GLU A N 1
ATOM 779 C CA . GLU A 1 96 ? 43.780 -0.956 -11.813 1.00 12.92 96 GLU A CA 1
ATOM 780 C C . GLU A 1 96 ? 42.279 -1.191 -12.079 1.00 11.53 96 GLU A C 1
ATOM 781 O O . GLU A 1 96 ? 41.654 -1.967 -11.359 1.00 11.60 96 GLU A O 1
ATOM 787 N N . ALA A 1 97 ? 41.689 -0.541 -13.086 1.00 10.69 97 ALA A N 1
ATOM 788 C CA . ALA A 1 97 ? 40.315 -0.841 -13.503 1.00 10.56 97 ALA A CA 1
ATOM 789 C C . ALA A 1 97 ? 40.102 -2.328 -13.792 1.00 9.51 97 ALA A C 1
ATOM 790 O O . ALA A 1 97 ? 39.024 -2.856 -13.577 1.00 10.05 97 ALA A O 1
ATOM 792 N N . GLU A 1 98 ? 41.133 -2.998 -14.308 1.00 8.76 98 GLU A N 1
ATOM 793 C CA . GLU A 1 98 ? 41.066 -4.434 -14.573 1.00 8.88 98 GLU A CA 1
ATOM 794 C C . GLU A 1 98 ? 40.804 -5.193 -13.297 1.00 7.95 98 GLU A C 1
ATOM 795 O O . GLU A 1 98 ? 40.135 -6.222 -13.343 1.00 7.98 98 GLU A O 1
ATOM 801 N N . ALA A 1 99 ? 41.315 -4.717 -12.152 1.00 7.72 99 ALA A N 1
ATOM 802 C CA . ALA A 1 99 ? 41.017 -5.423 -10.876 1.00 7.87 99 ALA A CA 1
ATOM 803 C C . ALA A 1 99 ? 39.533 -5.305 -10.512 1.00 8.07 99 ALA A C 1
ATOM 804 O O . ALA A 1 99 ? 38.942 -6.224 -9.929 1.00 8.98 99 ALA A O 1
ATOM 806 N N . VAL A 1 100 ? 38.958 -4.146 -10.814 1.00 8.46 100 VAL A N 1
ATOM 807 C CA . VAL A 1 100 ? 37.518 -3.904 -10.565 1.00 8.41 100 VAL A CA 1
ATOM 808 C C . VAL A 1 100 ? 36.689 -4.880 -11.417 1.00 8.18 100 VAL A C 1
ATOM 809 O O . VAL A 1 100 ? 35.783 -5.578 -10.927 1.00 8.48 100 VAL A O 1
ATOM 813 N N . TYR A 1 101 ? 37.026 -4.967 -12.700 1.00 8.15 101 TYR A N 1
ATOM 814 C CA . TYR A 1 101 ? 36.274 -5.851 -13.611 1.00 7.00 101 TYR A CA 1
ATOM 815 C C . TYR A 1 101 ? 36.382 -7.287 -13.15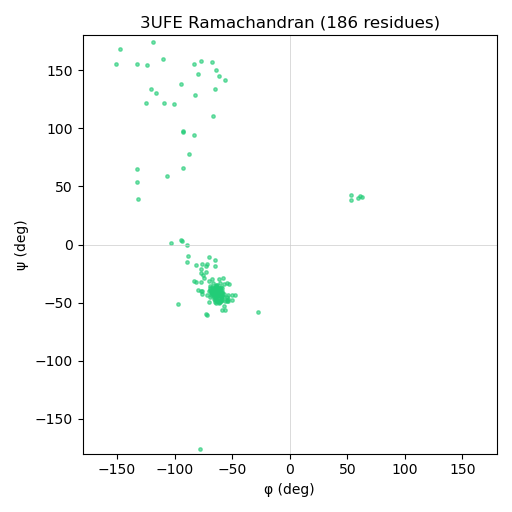9 1.00 7.27 101 TYR A C 1
ATOM 816 O O . TYR A 1 101 ? 35.370 -7.987 -13.051 1.00 8.02 101 TYR A O 1
ATOM 825 N N . LEU A 1 102 ? 37.612 -7.724 -12.889 1.00 6.70 102 LEU A N 1
ATOM 826 C CA . LEU A 1 102 ? 37.822 -9.123 -12.467 1.00 6.79 102 LEU A CA 1
ATOM 827 C C . LEU A 1 102 ? 37.046 -9.419 -11.186 1.00 6.24 102 LEU A C 1
ATOM 828 O O . LEU A 1 102 ? 36.439 -10.477 -11.054 1.00 7.37 102 LEU A O 1
ATOM 833 N N . THR A 1 103 ? 37.102 -8.513 -10.208 1.00 7.27 103 THR A N 1
ATOM 834 C CA . THR A 1 103 ? 36.371 -8.710 -8.951 1.00 6.49 103 THR A CA 1
ATOM 835 C C . THR A 1 103 ? 34.884 -8.956 -9.221 1.00 5.76 103 THR A C 1
ATOM 836 O O . THR A 1 103 ? 34.284 -9.872 -8.682 1.00 6.77 103 THR A O 1
ATOM 840 N N . LEU A 1 104 ? 34.296 -8.112 -10.036 1.00 6.58 104 LEU A N 1
ATOM 841 C CA . LEU A 1 104 ? 32.900 -8.214 -10.370 1.00 6.17 104 LEU A CA 1
ATOM 842 C C . LEU A 1 104 ? 32.572 -9.499 -11.121 1.00 6.84 104 LEU A C 1
ATOM 843 O O . LEU A 1 104 ? 31.451 -10.042 -10.966 1.00 7.67 104 LEU A O 1
ATOM 848 N N . HIS A 1 105 ? 33.479 -9.965 -11.971 1.00 7.24 105 HIS A N 1
ATOM 849 C CA . HIS A 1 105 ? 33.243 -11.248 -12.627 1.00 6.51 105 HIS A CA 1
ATOM 850 C C . HIS A 1 105 ? 33.400 -12.458 -11.698 1.00 7.60 105 HIS A C 1
ATOM 851 O O . HIS A 1 105 ? 32.831 -13.521 -11.949 1.00 8.72 105 HIS A O 1
ATOM 858 N N . LEU A 1 106 ? 34.164 -12.303 -10.626 1.00 6.95 106 LEU A N 1
ATOM 859 C CA . LEU A 1 106 ? 34.364 -13.393 -9.653 1.00 6.56 106 LEU A CA 1
ATOM 860 C C . LEU A 1 106 ? 33.245 -13.567 -8.625 1.00 7.27 106 LEU A C 1
ATOM 861 O O . LEU A 1 106 ? 33.024 -14.671 -8.137 1.00 7.96 106 LEU A O 1
ATOM 866 N N . ILE A 1 107 ? 32.597 -12.468 -8.231 1.00 9.22 107 ILE A N 1
ATOM 867 C CA . ILE A 1 107 ? 31.585 -12.502 -7.149 1.00 10.47 107 ILE A CA 1
ATOM 868 C C . ILE A 1 107 ? 30.561 -13.638 -7.288 1.00 11.12 107 ILE A C 1
ATOM 869 O O . ILE A 1 107 ? 30.277 -14.297 -6.306 1.00 11.30 107 ILE A O 1
ATOM 874 N N . PRO A 1 108 ? 30.020 -13.900 -8.497 1.00 12.12 108 PRO A N 1
ATOM 875 C CA . PRO A 1 108 ? 28.974 -14.942 -8.609 1.00 13.63 108 PRO A CA 1
ATOM 876 C C . PRO A 1 108 ? 29.439 -16.408 -8.565 1.00 14.76 108 PRO A C 1
ATOM 877 O O . PRO A 1 108 ? 28.615 -17.324 -8.335 1.00 14.95 108 PRO A O 1
ATOM 881 N N . ILE A 1 109 ? 30.738 -16.623 -8.782 1.00 15.18 109 ILE A N 1
ATOM 882 C CA . ILE A 1 109 ? 31.287 -17.952 -9.072 1.00 16.72 109 ILE A CA 1
ATOM 883 C C . ILE A 1 109 ? 31.070 -18.975 -7.933 1.00 17.10 109 ILE A C 1
ATOM 884 O O . ILE A 1 109 ? 30.779 -20.159 -8.185 1.00 17.84 109 ILE A O 1
ATOM 889 N N A ASN A 1 110 ? 31.225 -18.543 -6.690 0.50 17.30 110 ASN A N 1
ATOM 890 N N B ASN A 1 110 ? 31.110 -18.436 -6.715 0.50 17.75 110 ASN A N 1
ATOM 891 C CA A ASN A 1 110 ? 31.100 -19.441 -5.545 0.50 17.34 110 ASN A CA 1
ATOM 892 C CA B ASN A 1 110 ? 31.165 -19.152 -5.445 0.50 18.04 110 ASN A CA 1
ATOM 893 C C A ASN A 1 110 ? 29.883 -19.092 -4.687 0.50 17.60 110 ASN A C 1
ATOM 894 C C B ASN A 1 110 ? 29.819 -19.434 -4.746 0.50 17.73 110 ASN A C 1
ATOM 895 O O A ASN A 1 110 ? 30.015 -18.873 -3.486 0.50 18.23 110 ASN A O 1
ATOM 896 O O B ASN A 1 110 ? 29.784 -20.110 -3.724 0.50 17.57 110 ASN A O 1
ATOM 905 N N . GLN A 1 111 ? 28.721 -18.964 -5.321 1.00 17.50 111 GLN A N 1
ATOM 906 C CA . GLN A 1 111 ? 27.449 -18.847 -4.598 1.00 17.38 111 GLN A CA 1
ATOM 907 C C . GLN A 1 111 ? 26.552 -20.036 -4.929 1.00 16.55 111 GLN A C 1
ATOM 908 O O . GLN A 1 111 ? 26.664 -20.559 -6.047 1.00 14.98 111 GLN A O 1
ATOM 915 N N . GLN B 1 11 ? 46.985 -17.680 -27.439 1.00 23.98 11 GLN B N 1
ATOM 916 C CA . GLN B 1 11 ? 46.160 -18.799 -26.897 1.00 24.14 11 GLN B CA 1
ATOM 917 C C . GLN B 1 11 ? 46.145 -18.687 -25.380 1.00 23.44 11 GLN B C 1
ATOM 918 O O . GLN B 1 11 ? 45.067 -18.628 -24.775 1.00 24.56 11 GLN B O 1
ATOM 924 N N . HIS B 1 12 ? 47.347 -18.684 -24.788 1.00 22.05 12 HIS B N 1
ATOM 925 C CA . HIS B 1 12 ? 47.554 -18.544 -23.329 1.00 20.85 12 HIS B CA 1
ATOM 926 C C . HIS B 1 12 ? 46.945 -19.668 -22.498 1.00 19.30 12 HIS B C 1
ATOM 927 O O . HIS B 1 12 ? 46.386 -19.446 -21.427 1.00 18.46 12 HIS B O 1
ATOM 934 N N . SER B 1 13 ? 47.079 -20.886 -22.989 1.00 17.91 13 SER B N 1
ATOM 935 C CA . SER B 1 13 ? 46.360 -22.013 -22.430 1.00 16.95 13 SER B CA 1
ATOM 936 C C . SER B 1 13 ? 46.849 -22.383 -21.052 1.00 15.32 13 SER B C 1
ATOM 937 O O . SER B 1 13 ? 46.038 -22.612 -20.144 1.00 14.17 13 SER B O 1
ATOM 940 N N . GLN B 1 14 ? 48.164 -22.443 -20.878 1.00 13.55 14 GLN B N 1
ATOM 941 C CA . GLN B 1 14 ? 48.705 -22.802 -19.561 1.00 13.27 14 GLN B CA 1
ATOM 942 C C . GLN B 1 14 ? 48.467 -21.671 -18.570 1.00 12.33 14 GLN B C 1
ATOM 943 O O . GLN B 1 14 ? 48.105 -21.923 -17.417 1.00 12.36 14 GLN B O 1
ATOM 949 N N . LEU B 1 15 ? 48.639 -20.432 -19.036 1.00 11.34 15 LEU B N 1
ATOM 950 C CA . LEU B 1 15 ? 48.342 -19.267 -18.219 1.00 10.64 15 LEU B CA 1
ATOM 951 C C . LEU B 1 15 ? 46.901 -19.327 -17.734 1.00 10.27 15 LEU B C 1
ATOM 952 O O . LEU B 1 15 ? 46.636 -19.148 -16.542 1.00 9.40 15 LEU B O 1
ATOM 957 N N . MET B 1 16 ? 45.974 -19.586 -18.656 1.00 9.48 16 MET B N 1
ATOM 958 C CA . MET B 1 16 ? 44.565 -19.649 -18.267 1.00 10.47 16 MET B CA 1
ATOM 959 C C . MET B 1 16 ? 44.324 -20.738 -17.210 1.00 9.48 16 MET B C 1
ATOM 960 O O . MET B 1 16 ? 43.603 -20.501 -16.213 1.00 11.17 16 MET B O 1
ATOM 965 N N . ALA B 1 17 ? 44.933 -21.908 -17.399 1.00 9.83 17 ALA B N 1
ATOM 966 C CA . ALA B 1 17 ? 44.763 -22.991 -16.434 1.00 9.36 17 ALA B CA 1
ATOM 967 C C . ALA B 1 17 ? 45.272 -22.622 -15.043 1.00 10.46 17 ALA B C 1
ATOM 968 O O . ALA B 1 17 ? 44.640 -22.957 -14.019 1.00 10.73 17 ALA B O 1
ATOM 970 N N . GLN B 1 18 ? 46.376 -21.886 -14.996 1.00 10.82 18 GLN B N 1
ATOM 971 C CA . GLN B 1 18 ? 46.923 -21.436 -13.725 1.00 10.81 18 GLN B CA 1
ATOM 972 C C . GLN B 1 18 ? 46.003 -20.411 -13.069 1.00 9.91 18 GLN B C 1
ATOM 973 O O . GLN B 1 18 ? 45.808 -20.430 -11.849 1.00 10.68 18 GLN B O 1
ATOM 979 N N . LEU B 1 19 ? 45.427 -19.515 -13.867 1.00 9.85 19 LEU B N 1
ATOM 980 C CA . LEU B 1 19 ? 44.499 -18.540 -13.321 1.00 9.35 19 LEU B CA 1
ATOM 981 C C . LEU B 1 19 ? 43.263 -19.240 -12.726 1.00 9.19 19 LEU B C 1
ATOM 982 O O . LEU B 1 19 ? 42.819 -18.892 -11.645 1.00 9.98 19 LEU B O 1
ATOM 987 N N . VAL B 1 20 ? 42.725 -20.232 -13.429 1.00 9.80 20 VAL B N 1
ATOM 988 C CA . VAL B 1 20 ? 41.586 -20.985 -12.936 1.00 9.53 20 VAL B CA 1
ATOM 989 C C . VAL B 1 20 ? 41.958 -21.764 -11.658 1.00 9.96 20 VAL B C 1
ATOM 990 O O . VAL B 1 20 ? 41.190 -21.766 -10.706 1.00 10.57 20 VAL B O 1
ATOM 994 N N . GLU B 1 21 ? 43.158 -22.349 -11.604 1.00 10.26 21 GLU B N 1
ATOM 995 C CA . GLU B 1 21 ? 43.617 -23.006 -10.375 1.00 10.62 21 GLU B CA 1
ATOM 996 C C . GLU B 1 21 ? 43.648 -22.016 -9.180 1.00 9.97 21 GLU B C 1
ATOM 997 O O . GLU B 1 21 ? 43.280 -22.366 -8.053 1.00 10.27 21 GLU B O 1
ATOM 1003 N N . VAL B 1 22 ? 44.103 -20.795 -9.408 1.00 8.88 22 VAL B N 1
ATOM 1004 C CA . VAL B 1 22 ? 44.119 -19.777 -8.335 1.00 8.38 22 VAL B CA 1
ATOM 1005 C C . VAL B 1 22 ? 42.720 -19.470 -7.850 1.00 8.67 22 VAL B C 1
ATOM 1006 O O . VAL B 1 22 ? 42.488 -19.365 -6.669 1.00 9.47 22 VAL B O 1
ATOM 1010 N N . ILE B 1 23 ? 41.784 -19.334 -8.782 1.00 7.75 23 ILE B N 1
ATOM 1011 C CA . ILE B 1 23 ? 40.374 -19.070 -8.404 1.00 8.61 23 ILE B CA 1
ATOM 1012 C C . ILE B 1 23 ? 39.827 -20.228 -7.563 1.00 8.65 23 ILE B C 1
ATOM 1013 O O . ILE B 1 23 ? 39.186 -20.040 -6.515 1.00 9.76 23 ILE B O 1
ATOM 1018 N N . GLU B 1 24 ? 40.092 -21.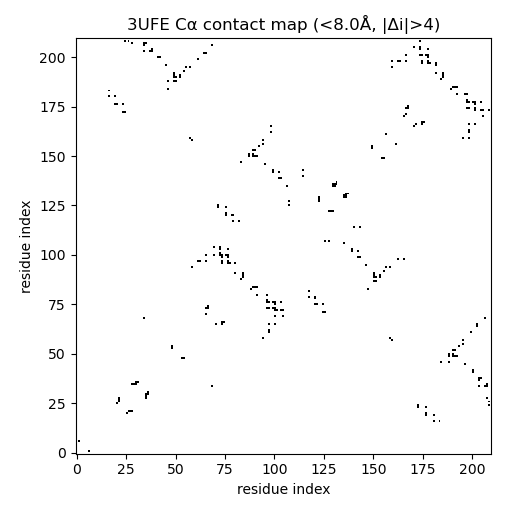439 -8.026 1.00 9.07 24 GLU B N 1
ATOM 1019 C CA . GLU B 1 24 ? 39.618 -22.629 -7.344 1.00 8.94 24 GLU B CA 1
ATOM 1020 C C . GLU B 1 24 ? 40.154 -22.717 -5.912 1.00 9.29 24 GLU B C 1
ATOM 1021 O O . GLU B 1 24 ? 39.435 -23.072 -4.960 1.00 9.84 24 GLU B O 1
ATOM 1027 N N A ASP B 1 25 ? 41.447 -22.421 -5.745 0.50 8.98 25 ASP B N 1
ATOM 1028 N N B ASP B 1 25 ? 41.410 -22.362 -5.739 0.50 9.92 25 ASP B N 1
ATOM 1029 C CA A ASP B 1 25 ? 42.056 -22.418 -4.414 0.50 8.78 25 ASP B CA 1
ATOM 1030 C CA B ASP B 1 25 ? 42.000 -22.529 -4.447 0.50 10.35 25 ASP B CA 1
ATOM 1031 C C A ASP B 1 25 ? 41.418 -21.386 -3.516 0.50 9.40 25 ASP B C 1
ATOM 1032 C C B ASP B 1 25 ? 41.658 -21.365 -3.479 0.50 10.52 25 ASP B C 1
ATOM 1033 O O A ASP B 1 25 ? 40.956 -21.673 -2.408 0.50 8.43 25 ASP B O 1
ATOM 1034 O O B ASP B 1 25 ? 41.5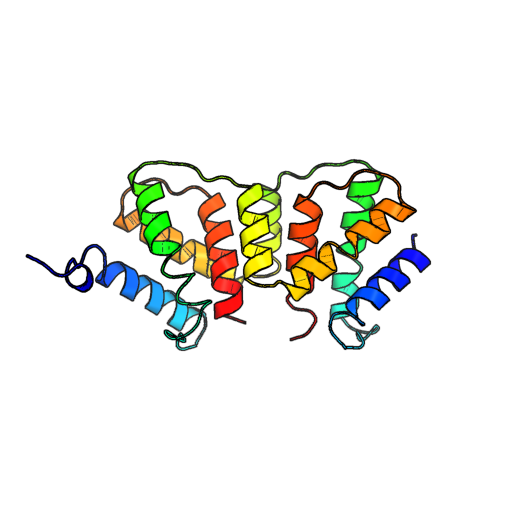42 -21.585 -2.275 0.50 10.45 25 ASP B O 1
ATOM 1043 N N . SER B 1 26 ? 41.411 -20.163 -4.013 1.00 10.67 26 SER B N 1
ATOM 1044 C CA . SER B 1 26 ? 40.960 -19.032 -3.219 1.00 11.62 26 SER B CA 1
ATOM 1045 C C . SER B 1 26 ? 39.511 -19.211 -2.748 1.00 11.13 26 SER B C 1
ATOM 1046 O O . SER B 1 26 ? 39.177 -18.849 -1.602 1.00 10.74 26 SER B O 1
ATOM 1049 N N . PHE B 1 27 ? 38.655 -19.776 -3.615 1.00 10.67 27 PHE B N 1
ATOM 1050 C CA . PHE B 1 27 ? 37.246 -20.037 -3.266 1.00 11.05 27 PHE B CA 1
ATOM 1051 C C . PHE B 1 27 ? 36.977 -21.449 -2.743 1.00 10.49 27 PHE B C 1
ATOM 1052 O O . PHE B 1 27 ? 35.803 -21.808 -2.508 1.00 11.34 27 PHE B O 1
ATOM 1060 N N . GLN B 1 28 ? 38.039 -22.241 -2.585 1.00 9.67 28 GLN B N 1
ATOM 1061 C CA A GLN B 1 28 ? 37.947 -23.620 -2.084 0.50 9.50 28 GLN B CA 1
ATOM 1062 C CA B GLN B 1 28 ? 37.913 -23.594 -2.042 0.50 9.76 28 GLN B CA 1
ATOM 1063 C C . GLN B 1 28 ? 36.814 -24.372 -2.760 1.00 9.40 28 GLN B C 1
ATOM 1064 O O . GLN B 1 28 ? 35.914 -24.930 -2.125 1.00 9.03 28 GLN B O 1
ATOM 1075 N N . MET B 1 29 ? 36.902 -24.406 -4.083 1.00 8.05 29 MET B N 1
ATOM 1076 C CA . MET B 1 29 ? 35.905 -25.047 -4.915 1.00 7.23 29 MET B CA 1
ATOM 1077 C C . MET B 1 29 ? 36.595 -25.620 -6.146 1.00 6.79 29 MET B C 1
ATOM 1078 O O . MET B 1 29 ? 37.746 -25.294 -6.441 1.00 6.94 29 MET B O 1
ATOM 1083 N N . LYS B 1 30 ? 35.882 -26.440 -6.883 1.00 6.07 30 LYS B N 1
ATOM 1084 C CA . LYS B 1 30 ? 36.323 -26.847 -8.199 1.00 6.08 30 LYS B CA 1
ATOM 1085 C C . LYS B 1 30 ? 35.288 -26.298 -9.173 1.00 5.89 30 LYS B C 1
ATOM 1086 O O . LYS B 1 30 ? 34.075 -26.480 -8.964 1.00 6.41 30 LYS B O 1
ATOM 1088 N N . VAL B 1 31 ? 35.756 -25.624 -10.220 1.00 5.70 31 VAL B N 1
ATOM 1089 C CA . VAL B 1 31 ? 34.872 -25.060 -11.222 1.00 5.79 31 VAL B CA 1
ATOM 1090 C C . VAL B 1 31 ? 34.518 -26.167 -12.201 1.00 6.19 31 VAL B C 1
ATOM 1091 O O . VAL B 1 31 ? 35.400 -26.842 -12.734 1.00 7.99 31 VAL B O 1
ATOM 1095 N N . ASN B 1 32 ? 33.230 -26.343 -12.437 1.00 6.07 32 ASN B N 1
ATOM 1096 C CA . ASN B 1 32 ? 32.750 -27.279 -13.453 1.00 5.87 32 ASN B CA 1
ATOM 1097 C C . ASN B 1 32 ? 33.159 -26.778 -14.839 1.00 5.98 32 ASN B C 1
ATOM 1098 O O . ASN B 1 32 ? 32.653 -25.765 -15.299 1.00 5.04 32 ASN B O 1
ATOM 1103 N N . LYS B 1 33 ? 34.087 -27.491 -15.480 1.00 6.00 33 LYS B N 1
ATOM 1104 C CA . LYS B 1 33 ? 34.612 -27.099 -16.793 1.00 6.13 33 LYS B CA 1
ATOM 1105 C C . LYS B 1 33 ? 33.587 -27.300 -17.905 1.00 5.47 33 LYS B C 1
ATOM 1106 O O . LYS B 1 33 ? 33.727 -26.763 -19.001 1.00 5.67 33 LYS B O 1
ATOM 1112 N N . GLU B 1 34 ? 32.559 -28.086 -17.619 1.00 4.83 34 GLU B N 1
ATOM 1113 C CA . GLU B 1 34 ? 31.475 -28.294 -18.558 1.00 4.34 34 GLU B CA 1
ATOM 1114 C C . GLU B 1 34 ? 30.254 -27.547 -18.076 1.00 4.16 34 GLU B C 1
ATOM 1115 O O . GLU B 1 34 ? 29.209 -28.144 -17.812 1.00 4.16 34 GLU B O 1
ATOM 1121 N N . SER B 1 35 ? 30.423 -26.232 -17.939 1.00 4.81 35 SER B N 1
ATOM 1122 C CA . SER B 1 35 ? 29.370 -25.347 -17.459 1.00 5.18 35 SER B CA 1
ATOM 1123 C C . SER B 1 35 ? 29.506 -23.954 -18.023 1.00 5.10 35 SER B C 1
ATOM 1124 O O . SER B 1 35 ? 30.603 -23.527 -18.396 1.00 4.55 35 SER B O 1
ATOM 1127 N N . VAL B 1 36 ? 28.380 -23.247 -18.075 1.00 5.20 36 VAL B N 1
ATOM 1128 C CA . VAL B 1 36 ? 28.358 -21.825 -18.427 1.00 5.26 36 VAL B CA 1
ATOM 1129 C C . VAL B 1 36 ? 29.244 -21.011 -17.495 1.00 5.44 36 VAL B C 1
ATOM 1130 O O . VAL B 1 36 ? 29.879 -20.043 -17.935 1.00 6.28 36 VAL B O 1
ATOM 1134 N N . ASN B 1 37 ? 29.319 -21.411 -16.226 1.00 5.86 37 ASN B N 1
ATOM 1135 C CA . ASN B 1 37 ? 30.195 -20.738 -15.263 1.00 6.55 37 ASN B CA 1
ATOM 1136 C C . ASN B 1 37 ? 31.659 -20.640 -15.725 1.00 5.88 37 ASN B C 1
ATOM 1137 O O . ASN B 1 37 ? 32.282 -19.565 -15.669 1.00 5.87 37 ASN B O 1
ATOM 1142 N N . TYR B 1 38 ? 32.197 -21.770 -16.179 1.00 4.72 38 TYR B N 1
ATOM 1143 C CA . TYR B 1 38 ? 33.547 -21.805 -16.682 1.00 3.93 38 TYR B CA 1
ATOM 1144 C C . TYR B 1 38 ? 33.672 -20.969 -17.967 1.00 3.29 38 TYR B C 1
ATOM 1145 O O . TYR B 1 38 ? 34.604 -20.194 -18.103 1.00 4.04 38 TYR B O 1
ATOM 1154 N N . LEU B 1 39 ? 32.723 -21.107 -18.891 1.00 2.98 39 LEU B N 1
ATOM 1155 C CA . LEU B 1 39 ? 32.795 -20.346 -20.152 1.00 2.68 39 LEU B CA 1
ATOM 1156 C C . LEU B 1 39 ? 32.814 -18.840 -19.949 1.00 2.65 39 LEU B C 1
ATOM 1157 O O . LEU B 1 39 ? 33.584 -18.121 -20.563 1.00 2.54 39 LEU B O 1
ATOM 1162 N N . ARG B 1 40 ? 31.937 -18.368 -19.076 1.00 3.08 40 ARG B N 1
ATOM 1163 C CA . ARG B 1 40 ? 31.834 -16.940 -18.804 1.00 3.35 40 ARG B CA 1
ATOM 1164 C C . ARG B 1 40 ? 33.156 -16.416 -18.242 1.00 3.80 40 ARG B C 1
ATOM 1165 O O . ARG B 1 40 ? 33.682 -15.368 -18.655 1.00 4.52 40 ARG B O 1
ATOM 1173 N N . LEU B 1 41 ? 33.694 -17.193 -17.310 1.00 3.55 41 LEU B N 1
ATOM 1174 C CA . LEU B 1 41 ? 34.909 -16.852 -16.608 1.00 4.08 41 LEU B CA 1
ATOM 1175 C C . LEU B 1 41 ? 36.046 -16.665 -17.593 1.00 3.29 41 LEU B C 1
ATOM 1176 O O . LEU B 1 41 ? 36.686 -15.612 -17.629 1.00 3.62 41 LEU B O 1
ATOM 1181 N N . ILE B 1 42 ? 36.281 -17.698 -18.393 1.00 2.65 42 ILE B N 1
ATOM 1182 C CA . ILE B 1 42 ? 37.414 -17.688 -19.298 1.00 2.70 42 ILE B CA 1
ATOM 1183 C C . ILE B 1 42 ? 37.268 -16.594 -20.348 1.00 3.12 42 ILE B C 1
ATOM 1184 O O . ILE B 1 42 ? 38.267 -15.998 -20.752 1.00 2.59 42 ILE B O 1
ATOM 1189 N N A ARG B 1 43 ? 36.046 -16.301 -20.785 0.50 5.00 43 ARG B N 1
ATOM 1190 N N B ARG B 1 43 ? 36.034 -16.323 -20.775 0.50 4.78 43 ARG B N 1
ATOM 1191 C CA A ARG B 1 43 ? 35.893 -15.239 -21.763 0.50 5.64 43 ARG B CA 1
ATOM 1192 C CA B ARG B 1 43 ? 35.800 -15.250 -21.726 0.50 5.18 43 ARG B CA 1
ATOM 1193 C C A ARG B 1 43 ? 36.284 -13.893 -21.176 0.50 5.90 43 ARG B C 1
ATOM 1194 C C B ARG B 1 43 ? 36.265 -13.916 -21.173 0.50 5.65 43 ARG B C 1
ATOM 1195 O O A ARG B 1 43 ? 36.968 -13.102 -21.837 0.50 6.45 43 ARG B O 1
ATOM 1196 O O B ARG B 1 43 ? 36.972 -13.163 -21.852 0.50 6.29 43 ARG B O 1
ATOM 1211 N N . HIS B 1 44 ? 35.829 -13.601 -19.956 1.00 6.64 44 HIS B N 1
ATOM 1212 C CA . HIS B 1 44 ? 36.223 -12.354 -19.316 1.00 7.40 44 HIS B CA 1
ATOM 1213 C C . HIS B 1 44 ? 37.732 -12.231 -19.125 1.00 8.39 44 HIS B C 1
ATOM 1214 O O . HIS B 1 44 ? 38.330 -11.190 -19.390 1.00 9.01 44 HIS B O 1
ATOM 1221 N N . ILE B 1 45 ? 38.332 -13.300 -18.626 1.00 7.75 45 ILE B N 1
ATOM 1222 C CA . ILE B 1 45 ? 39.757 -13.301 -18.376 1.00 8.42 45 ILE B CA 1
ATOM 1223 C C . ILE B 1 45 ? 40.492 -13.089 -19.693 1.00 9.17 45 ILE B C 1
ATOM 1224 O O . ILE B 1 45 ? 41.463 -12.334 -19.741 1.00 10.36 45 ILE B O 1
ATOM 1229 N N . ARG B 1 46 ? 40.065 -13.760 -20.760 1.00 8.81 46 ARG B N 1
ATOM 1230 C CA . ARG B 1 46 ? 40.731 -13.523 -22.055 1.00 8.67 46 ARG B CA 1
ATOM 1231 C C . ARG B 1 46 ? 40.635 -12.061 -22.519 1.00 9.38 46 ARG B C 1
ATOM 1232 O O . ARG B 1 46 ? 41.589 -11.543 -23.107 1.00 9.00 46 ARG B O 1
ATOM 1235 N N . PHE B 1 47 ? 39.511 -11.385 -22.270 1.00 8.74 47 PHE B N 1
ATOM 1236 C CA . PHE B 1 47 ? 39.442 -9.952 -22.618 1.00 9.11 47 PHE B CA 1
ATOM 1237 C C . PHE B 1 47 ? 40.416 -9.128 -21.779 1.00 9.37 47 PHE B C 1
ATOM 1238 O O . PHE B 1 47 ? 41.034 -8.185 -22.290 1.00 10.91 47 PHE B O 1
ATOM 1246 N N . THR B 1 48 ? 40.568 -9.482 -20.497 1.00 8.70 48 THR B N 1
ATOM 1247 C CA . THR B 1 48 ? 41.552 -8.797 -19.653 1.00 9.26 48 THR B CA 1
ATOM 1248 C C . THR B 1 48 ? 42.965 -8.973 -20.236 1.00 8.64 48 THR B C 1
ATOM 1249 O O . THR B 1 48 ? 43.727 -8.010 -20.371 1.00 8.75 48 THR B O 1
ATOM 1253 N N . ILE B 1 49 ? 43.303 -10.204 -20.578 1.00 7.35 49 ILE B N 1
ATOM 1254 C CA . ILE B 1 49 ? 44.605 -10.494 -21.144 1.00 6.88 49 ILE B CA 1
ATOM 1255 C C . ILE B 1 49 ? 44.814 -9.661 -22.401 1.00 6.65 49 ILE B C 1
ATOM 1256 O O . ILE B 1 49 ? 45.881 -9.093 -22.609 1.00 6.98 49 ILE B O 1
ATOM 1261 N N . GLU B 1 50 ? 43.800 -9.617 -23.253 1.00 8.04 50 GLU B N 1
ATOM 1262 C CA . GLU B 1 50 ? 43.933 -8.915 -24.517 1.00 9.19 50 GLU B CA 1
ATOM 1263 C C . GLU B 1 50 ? 44.165 -7.416 -24.303 1.00 8.88 50 GLU B C 1
ATOM 1264 O O . GLU B 1 50 ? 45.049 -6.810 -24.928 1.00 7.14 50 GLU B O 1
ATOM 1270 N N . ARG B 1 51 ? 43.418 -6.816 -23.380 1.00 7.44 51 ARG B N 1
ATOM 1271 C CA . ARG B 1 51 ? 43.579 -5.395 -23.091 1.00 7.37 51 ARG B CA 1
ATOM 1272 C C . ARG B 1 51 ? 44.947 -5.112 -22.476 1.00 7.23 51 ARG B C 1
ATOM 1273 O O . ARG B 1 51 ? 45.574 -4.086 -22.798 1.00 8.05 51 ARG B O 1
ATOM 1281 N N . ILE B 1 52 ? 45.432 -6.019 -21.630 1.00 7.32 52 ILE B N 1
ATOM 1282 C CA . ILE B 1 52 ? 46.798 -5.861 -21.077 1.00 7.81 52 ILE B CA 1
ATOM 1283 C C . ILE B 1 52 ? 47.870 -5.966 -22.151 1.00 8.07 52 ILE B C 1
ATOM 1284 O O . ILE B 1 52 ? 48.756 -5.113 -22.231 1.00 8.39 52 ILE B O 1
ATOM 1289 N N . LYS B 1 53 ? 47.796 -7.006 -22.979 1.00 7.97 53 LYS B N 1
ATOM 1290 C CA . LYS B 1 53 ? 48.819 -7.233 -23.997 1.00 8.73 53 LYS B CA 1
ATOM 1291 C C . LYS B 1 53 ? 48.887 -6.104 -25.010 1.00 8.13 53 LYS B C 1
ATOM 1292 O O . LYS B 1 53 ? 49.983 -5.746 -25.472 1.00 8.20 53 LYS B O 1
ATOM 1297 N N . LYS B 1 54 ? 47.715 -5.606 -25.408 1.00 5.90 54 LYS B N 1
ATOM 1298 C CA . LYS B 1 54 ? 47.608 -4.553 -26.415 1.00 6.07 54 LYS B CA 1
ATOM 1299 C C . LYS B 1 54 ? 47.658 -3.149 -25.806 1.00 6.31 54 LYS B C 1
ATOM 1300 O O . LYS B 1 54 ? 47.643 -2.157 -26.538 1.00 6.40 54 LYS B O 1
ATOM 1306 N N . GLU B 1 55 ? 47.773 -3.079 -24.477 1.00 6.29 55 GLU B N 1
ATOM 1307 C CA . GLU B 1 55 ? 47.982 -1.826 -23.750 1.00 6.92 55 GLU B CA 1
ATOM 1308 C C . GLU B 1 55 ? 46.818 -0.863 -23.990 1.00 6.70 55 GLU B C 1
ATOM 1309 O O . GLU B 1 55 ? 46.997 0.360 -24.133 1.00 6.23 55 GLU B O 1
ATOM 1315 N N . GLU B 1 56 ? 45.613 -1.429 -23.980 1.00 6.83 56 GLU B N 1
ATOM 1316 C CA . GLU B 1 56 ? 44.412 -0.685 -24.275 1.00 7.86 56 GLU B CA 1
ATOM 1317 C C . GLU B 1 56 ? 43.697 -0.323 -22.962 1.00 8.28 56 GLU B C 1
ATOM 1318 O O . GLU B 1 56 ? 43.345 -1.217 -22.188 1.00 8.92 56 GLU B O 1
ATOM 1324 N N . PRO B 1 57 ? 43.498 0.981 -22.704 1.00 8.77 57 PRO B N 1
ATOM 1325 C CA . PRO B 1 57 ? 42.696 1.448 -21.576 1.00 9.02 57 PRO B CA 1
ATOM 1326 C C . PRO B 1 57 ? 41.192 1.328 -21.812 1.00 9.22 57 PRO B C 1
ATOM 1327 O O . PRO B 1 57 ? 40.717 1.234 -22.952 1.00 8.76 57 PRO B O 1
ATOM 1331 N N . THR B 1 58 ? 40.448 1.297 -20.712 1.00 10.02 58 THR B N 1
ATOM 1332 C CA . THR B 1 58 ? 38.997 1.386 -20.769 1.00 8.90 58 THR B CA 1
ATOM 1333 C C . THR B 1 58 ? 38.537 2.728 -20.198 1.00 9.21 58 THR B C 1
ATOM 1334 O O . THR B 1 58 ? 39.280 3.427 -19.481 1.00 9.38 58 THR B O 1
ATOM 1338 N N . LYS B 1 59 ? 37.320 3.096 -20.566 1.00 8.72 59 LYS B N 1
ATOM 1339 C CA . LYS B 1 59 ? 36.615 4.208 -19.953 1.00 8.89 59 LYS B CA 1
ATOM 1340 C C . LYS B 1 59 ? 35.802 3.582 -18.838 1.00 8.96 59 LYS B C 1
ATOM 1341 O O . LYS B 1 59 ? 34.738 3.027 -19.087 1.00 7.70 59 LYS B O 1
ATOM 1344 N N . GLU B 1 60 ? 36.349 3.622 -17.618 1.00 9.44 60 GLU B N 1
ATOM 1345 C CA . GLU B 1 60 ? 35.840 2.820 -16.499 1.00 9.18 60 GLU B CA 1
ATOM 1346 C C . GLU B 1 60 ? 34.369 3.138 -16.192 1.00 9.81 60 GLU B C 1
ATOM 1347 O O . GLU B 1 60 ? 33.596 2.227 -15.958 1.00 7.82 60 GLU B O 1
ATOM 1353 N N . PRO B 1 61 ? 33.969 4.427 -16.219 1.00 9.71 61 PRO B N 1
ATOM 1354 C CA . PRO B 1 61 ? 32.531 4.718 -15.979 1.00 10.29 61 PRO B CA 1
ATOM 1355 C C . PRO B 1 61 ? 31.572 4.007 -16.948 1.00 9.72 61 PRO B C 1
ATOM 1356 O O . PRO B 1 61 ? 30.642 3.321 -16.525 1.00 8.33 61 PRO B O 1
ATOM 1360 N N . GLU B 1 62 ? 31.815 4.169 -18.245 1.00 10.80 62 GLU B N 1
ATOM 1361 C CA . GLU B 1 62 ? 30.987 3.554 -19.280 1.00 11.66 62 GLU B CA 1
ATOM 1362 C C . GLU B 1 62 ? 31.107 2.020 -19.261 1.00 11.18 62 GLU B C 1
ATOM 1363 O O . GLU B 1 62 ? 30.114 1.289 -19.465 1.00 11.53 62 GLU B O 1
ATOM 1369 N N . LYS B 1 63 ? 32.315 1.529 -18.999 1.00 9.88 63 LYS B N 1
ATOM 1370 C CA . LYS B 1 63 ? 32.530 0.096 -18.998 1.00 10.06 63 LYS B CA 1
ATOM 1371 C C . LYS B 1 63 ? 31.797 -0.569 -17.839 1.00 9.68 63 LYS B C 1
ATOM 1372 O O . LYS B 1 63 ? 31.150 -1.624 -18.030 1.00 10.57 63 LYS B O 1
ATOM 1378 N N . LEU B 1 64 ? 31.849 0.057 -16.670 1.00 9.29 64 LEU B N 1
ATOM 1379 C CA . LEU B 1 64 ? 31.144 -0.473 -15.529 1.00 9.34 64 LEU B CA 1
ATOM 1380 C C . LEU B 1 64 ? 29.650 -0.448 -15.726 1.00 9.01 64 LEU B C 1
ATOM 1381 O O . LEU B 1 64 ? 28.985 -1.376 -15.298 1.00 9.56 64 LEU B O 1
ATOM 1386 N N . MET B 1 65 ? 29.103 0.601 -16.340 1.00 8.16 65 MET B N 1
ATOM 1387 C CA . MET B 1 65 ? 27.653 0.607 -16.597 1.00 8.23 65 MET B CA 1
ATOM 1388 C C . MET B 1 65 ? 27.281 -0.582 -17.470 1.00 7.72 65 MET B C 1
ATOM 1389 O O . MET B 1 65 ? 26.302 -1.263 -17.210 1.00 9.91 65 MET B O 1
ATOM 1394 N N . LEU B 1 66 ? 28.067 -0.837 -18.514 1.00 7.89 66 LEU B N 1
ATOM 1395 C CA . LEU B 1 66 ? 27.806 -1.990 -19.371 1.00 8.60 66 LEU B CA 1
ATOM 1396 C C . LEU B 1 66 ? 27.942 -3.331 -18.649 1.00 8.28 66 LEU B C 1
ATOM 1397 O O . LEU B 1 66 ? 27.088 -4.216 -18.814 1.00 8.63 66 LEU B O 1
ATOM 1402 N N . LEU B 1 67 ? 29.002 -3.488 -17.844 1.00 7.26 67 LEU B N 1
ATOM 1403 C CA . LEU B 1 67 ? 29.224 -4.712 -17.095 1.00 7.12 67 LEU B CA 1
ATOM 1404 C C . LEU B 1 67 ? 28.054 -4.963 -16.128 1.00 7.14 67 LEU B C 1
ATOM 1405 O O . LEU B 1 67 ? 27.481 -6.049 -16.088 1.00 7.69 67 LEU B O 1
ATOM 1410 N N . LEU B 1 68 ? 27.700 -3.945 -15.370 1.00 7.51 68 LEU B N 1
ATOM 1411 C CA . LEU B 1 68 ? 26.639 -4.099 -14.382 1.00 7.10 68 LEU B CA 1
ATOM 1412 C C . LEU B 1 68 ? 25.280 -4.371 -15.005 1.00 7.49 68 LEU B C 1
ATOM 1413 O O . LEU B 1 68 ? 24.527 -5.186 -14.493 1.00 8.85 68 LEU B O 1
ATOM 1418 N N . LYS B 1 69 ? 24.956 -3.696 -16.103 1.00 7.68 69 LYS B N 1
ATOM 1419 C CA . LYS B 1 69 ? 23.670 -3.909 -16.763 1.00 7.98 69 LYS B CA 1
ATOM 1420 C C . LYS B 1 69 ? 23.543 -5.373 -17.208 1.00 8.36 69 LYS B C 1
ATOM 1421 O O . LYS B 1 69 ? 22.475 -5.966 -17.150 1.00 9.69 69 LYS B O 1
ATOM 1425 N N A ASN B 1 70 ? 24.653 -5.951 -17.653 0.50 7.93 70 ASN B N 1
ATOM 1426 N N B ASN B 1 70 ? 24.652 -5.942 -17.666 0.50 8.09 70 ASN B N 1
ATOM 1427 C CA A ASN B 1 70 ? 24.633 -7.297 -18.229 0.50 7.80 70 ASN B CA 1
ATOM 1428 C CA B ASN B 1 70 ? 24.643 -7.303 -18.193 0.50 8.08 70 ASN B CA 1
ATOM 1429 C C A ASN B 1 70 ? 24.850 -8.412 -17.209 0.50 7.45 70 ASN B C 1
ATOM 1430 C C B ASN B 1 70 ? 24.717 -8.347 -17.098 0.50 7.62 70 ASN B C 1
ATOM 1431 O O A ASN B 1 70 ? 24.318 -9.513 -17.379 0.50 7.20 70 ASN B O 1
ATOM 1432 O O B ASN B 1 70 ? 23.954 -9.318 -17.092 0.50 7.53 70 ASN B O 1
ATOM 1441 N N . GLU B 1 71 ? 25.642 -8.141 -16.167 1.00 6.65 71 GLU B N 1
ATOM 1442 C CA . GLU B 1 71 ? 25.939 -9.145 -15.133 1.00 6.63 71 GLU B CA 1
ATOM 1443 C C . GLU B 1 71 ? 25.131 -9.026 -13.845 1.00 5.67 71 GLU B C 1
ATOM 1444 O O . GLU B 1 71 ? 24.964 -10.024 -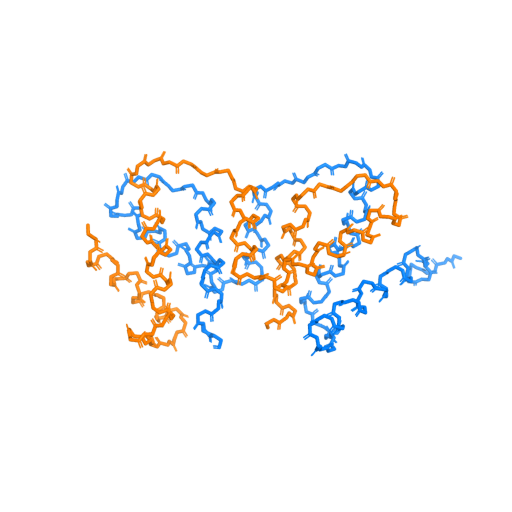13.141 1.00 6.82 71 GLU B O 1
ATOM 1450 N N . TYR B 1 72 ? 24.638 -7.818 -13.544 1.00 5.44 72 TYR B N 1
ATOM 1451 C CA . TYR B 1 72 ? 23.872 -7.555 -12.348 1.00 4.55 72 TYR B CA 1
ATOM 1452 C C . TYR B 1 72 ? 22.601 -6.755 -12.659 1.00 4.50 72 TYR B C 1
ATOM 1453 O O . TYR B 1 72 ? 22.349 -5.684 -12.070 1.00 4.45 72 TYR B O 1
ATOM 1462 N N . PRO B 1 73 ? 21.796 -7.270 -13.606 1.00 4.27 73 PRO B N 1
ATOM 1463 C CA . PRO B 1 73 ? 20.696 -6.470 -14.104 1.00 4.87 73 PRO B CA 1
ATOM 1464 C C . PRO B 1 73 ? 19.697 -6.062 -13.017 1.00 4.47 73 PRO B C 1
ATOM 1465 O O . PRO B 1 73 ? 19.224 -4.910 -12.982 1.00 4.89 73 PRO B O 1
ATOM 1469 N N . LEU B 1 74 ? 19.385 -6.977 -12.109 1.00 4.34 74 LEU B N 1
ATOM 1470 C CA . LEU B 1 74 ? 18.416 -6.625 -11.051 1.00 4.60 74 LEU B CA 1
ATOM 1471 C C . LEU B 1 74 ? 18.952 -5.505 -10.150 1.00 3.77 74 LEU B C 1
ATOM 1472 O O . LEU B 1 74 ? 18.252 -4.516 -9.889 1.00 4.96 74 LEU B O 1
ATOM 1477 N N . CYS B 1 75 ? 20.202 -5.625 -9.712 1.00 4.53 75 CYS B N 1
ATOM 1478 C CA . CYS B 1 75 ? 20.766 -4.611 -8.867 1.00 4.26 75 CYS B CA 1
ATOM 1479 C C . CYS B 1 75 ? 20.917 -3.273 -9.596 1.00 4.26 75 CYS B C 1
ATOM 1480 O O . CYS B 1 75 ? 20.648 -2.220 -9.031 1.00 4.77 75 CYS B O 1
ATOM 1483 N N . TYR B 1 76 ? 21.363 -3.328 -10.856 1.00 3.53 76 TYR B N 1
ATOM 1484 C CA . TYR B 1 76 ? 21.585 -2.116 -11.634 1.00 3.64 76 TYR B CA 1
ATOM 1485 C C . TYR B 1 76 ? 20.270 -1.397 -11.910 1.00 3.13 76 TYR B C 1
ATOM 1486 O O . TYR B 1 76 ? 20.175 -0.170 -11.783 1.00 4.15 76 TYR B O 1
ATOM 1495 N N . ASN B 1 77 ? 19.255 -2.134 -12.346 1.00 3.73 77 ASN B N 1
ATOM 1496 C CA . ASN B 1 77 ? 17.972 -1.523 -12.626 1.00 4.67 77 ASN B CA 1
ATOM 1497 C C . ASN B 1 77 ? 17.318 -0.942 -11.361 1.00 4.72 77 ASN B C 1
ATOM 1498 O O . ASN B 1 77 ? 16.714 0.117 -11.395 1.00 5.44 77 ASN B O 1
ATOM 1503 N N . THR B 1 78 ? 17.505 -1.632 -10.232 1.00 4.40 78 THR B N 1
ATOM 1504 C CA . THR B 1 78 ? 16.979 -1.156 -8.960 1.00 4.67 78 THR B CA 1
ATOM 1505 C C . THR B 1 78 ? 17.724 0.113 -8.540 1.00 5.03 78 THR B C 1
ATOM 1506 O O . THR B 1 78 ? 17.114 1.089 -8.101 1.00 5.14 78 THR B O 1
ATOM 1510 N N . ALA B 1 79 ? 19.046 0.122 -8.698 1.00 5.10 79 ALA B N 1
ATOM 1511 C CA . ALA B 1 79 ? 19.827 1.341 -8.443 1.00 5.11 79 ALA B CA 1
ATOM 1512 C C . ALA B 1 79 ? 19.287 2.534 -9.253 1.00 5.29 79 ALA B C 1
ATOM 1513 O O . ALA B 1 79 ? 19.173 3.645 -8.727 1.00 5.84 79 ALA B O 1
ATOM 1515 N N . TRP B 1 80 ? 18.994 2.323 -10.541 1.00 4.69 80 TRP B N 1
ATOM 1516 C CA . TRP B 1 80 ? 18.462 3.396 -11.369 1.00 4.94 80 TRP B CA 1
ATOM 1517 C C . TRP B 1 80 ? 17.082 3.895 -10.858 1.00 5.11 80 TRP B C 1
ATOM 1518 O O . TRP B 1 80 ? 16.797 5.108 -10.893 1.00 5.33 80 TRP B O 1
ATOM 1529 N N . LYS B 1 81 ? 16.236 2.977 -10.386 1.00 5.38 81 LYS B N 1
ATOM 1530 C CA . LYS B 1 81 ? 14.972 3.384 -9.795 1.00 5.83 81 LYS B CA 1
ATOM 1531 C C . LYS B 1 81 ? 15.194 4.289 -8.585 1.00 4.96 81 LYS B C 1
ATOM 1532 O O . LYS B 1 81 ? 14.516 5.331 -8.431 1.00 5.57 81 LYS B O 1
ATOM 1538 N N . LEU B 1 82 ? 16.164 3.920 -7.751 1.00 5.08 82 LEU B N 1
ATOM 1539 C CA . LEU B 1 82 ? 16.479 4.690 -6.553 1.00 4.83 82 LEU B CA 1
ATOM 1540 C C . LEU B 1 82 ? 17.033 6.071 -6.901 1.00 5.10 82 LEU B C 1
ATOM 1541 O O . LEU B 1 82 ? 16.654 7.076 -6.324 1.00 5.03 82 LEU B O 1
ATOM 1546 N N . ILE B 1 83 ? 17.915 6.105 -7.895 1.00 5.04 83 ILE B N 1
ATOM 1547 C CA . ILE B 1 83 ? 18.488 7.364 -8.366 1.00 6.43 83 ILE B CA 1
ATOM 1548 C C . ILE B 1 83 ? 17.422 8.299 -8.893 1.00 5.34 83 ILE B C 1
ATOM 1549 O O . ILE B 1 83 ? 17.462 9.525 -8.644 1.00 6.03 83 ILE B O 1
ATOM 1554 N N . LYS B 1 84 ? 16.425 7.740 -9.583 1.00 5.51 84 LYS B N 1
ATOM 1555 C CA . LYS B 1 84 ? 15.324 8.564 -10.094 1.00 6.10 84 LYS B CA 1
ATOM 1556 C C . LYS B 1 84 ? 14.468 9.149 -8.949 1.00 5.52 84 LYS B C 1
ATOM 1557 O O . LYS B 1 84 ? 14.034 10.287 -9.000 1.00 5.92 84 LYS B O 1
ATOM 1563 N N . ILE B 1 85 ? 14.234 8.362 -7.908 1.00 5.14 85 ILE B N 1
ATOM 1564 C CA . ILE B 1 85 ? 13.556 8.859 -6.722 1.00 5.16 85 ILE B CA 1
ATOM 1565 C C . ILE B 1 85 ? 14.365 9.976 -6.064 1.00 4.87 85 ILE B C 1
ATOM 1566 O O . ILE B 1 85 ? 13.818 11.007 -5.697 1.00 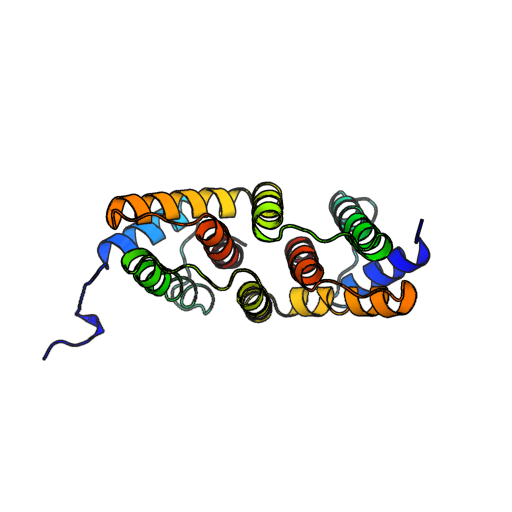5.96 85 ILE B O 1
ATOM 1571 N N . LEU B 1 86 ? 15.672 9.796 -5.962 1.00 5.60 86 LEU B N 1
ATOM 1572 C CA . LEU B 1 86 ? 16.511 10.813 -5.325 1.00 5.60 86 LEU B CA 1
ATOM 1573 C C . LEU B 1 86 ? 16.469 12.101 -6.141 1.00 6.77 86 LEU B C 1
ATOM 1574 O O . LEU B 1 86 ? 16.336 13.194 -5.586 1.00 6.03 86 LEU B O 1
ATOM 1579 N N . GLN B 1 87 ? 16.591 11.969 -7.455 1.00 6.42 87 GLN B N 1
ATOM 1580 C CA . GLN B 1 87 ? 16.570 13.147 -8.303 1.00 7.74 87 GLN B CA 1
ATOM 1581 C C . GLN B 1 87 ? 15.268 13.909 -8.147 1.00 7.27 87 GLN B C 1
ATOM 1582 O O . GLN B 1 87 ? 15.276 15.137 -7.995 1.00 8.57 87 GLN B O 1
ATOM 1588 N N . GLN B 1 88 ? 14.158 13.185 -8.202 1.00 7.61 88 GLN B N 1
ATOM 1589 C CA . GLN B 1 88 ? 12.830 13.824 -8.187 1.00 9.13 88 GLN B CA 1
ATOM 1590 C C . GLN B 1 88 ? 12.533 14.420 -6.810 1.00 8.47 88 GLN B C 1
ATOM 1591 O O . GLN B 1 88 ? 11.877 15.453 -6.693 1.00 10.25 88 GLN B O 1
ATOM 1594 N N . THR B 1 89 ? 13.056 13.804 -5.765 1.00 8.16 89 THR B N 1
ATOM 1595 C CA . THR B 1 89 ? 12.842 14.316 -4.419 1.00 8.39 89 THR B CA 1
ATOM 1596 C C . THR B 1 89 ? 13.706 15.545 -4.133 1.00 8.38 89 THR B C 1
ATOM 1597 O O . THR B 1 89 ? 13.212 16.540 -3.591 1.00 8.97 89 THR B O 1
ATOM 1601 N N . LEU B 1 90 ? 14.965 15.497 -4.552 1.00 8.11 90 LEU B N 1
ATOM 1602 C CA . LEU B 1 90 ? 15.929 16.544 -4.270 1.00 9.15 90 LEU B CA 1
ATOM 1603 C C . LEU B 1 90 ? 15.966 17.666 -5.304 1.00 10.22 90 LEU B C 1
ATOM 1604 O O . LEU B 1 90 ? 16.534 18.741 -5.039 1.00 10.69 90 LEU B O 1
ATOM 1609 N N . LYS B 1 91 ? 15.367 17.420 -6.464 1.00 10.10 91 LYS B N 1
ATOM 1610 C CA . LYS B 1 91 ? 15.283 18.390 -7.559 1.00 11.57 91 LYS B CA 1
ATOM 1611 C C . LYS B 1 91 ? 16.657 18.832 -8.038 1.00 11.06 91 LYS B C 1
ATOM 1612 O O . LYS B 1 91 ? 16.884 20.005 -8.359 1.00 11.37 91 LYS B O 1
ATOM 1618 N N . LYS B 1 92 ? 17.568 17.878 -8.108 1.00 12.45 92 LYS B N 1
ATOM 1619 C CA . LYS B 1 92 ? 18.933 18.148 -8.519 1.00 13.39 92 LYS B CA 1
ATOM 1620 C C . LYS B 1 92 ? 19.372 17.131 -9.548 1.00 14.42 92 LYS B C 1
ATOM 1621 O O . LYS B 1 92 ? 18.845 16.009 -9.569 1.00 15.73 92 LYS B O 1
ATOM 1627 N N . PRO B 1 93 ? 20.361 17.494 -10.385 1.00 14.17 93 PRO B N 1
ATOM 1628 C CA . PRO B 1 93 ? 20.939 16.468 -11.249 1.00 14.29 93 PRO B CA 1
ATOM 1629 C C . PRO B 1 93 ? 21.596 15.333 -10.451 1.00 13.05 93 PRO B C 1
ATOM 1630 O O . PRO B 1 93 ? 22.130 15.545 -9.365 1.00 13.13 93 PRO B O 1
ATOM 1634 N N . VAL B 1 94 ? 21.510 14.123 -10.971 1.00 13.25 94 VAL B N 1
ATOM 1635 C CA . VAL B 1 94 ? 22.290 13.024 -10.449 1.00 13.33 94 VAL B CA 1
ATOM 1636 C C . VAL B 1 94 ? 23.154 12.516 -11.602 1.00 14.34 94 VAL B C 1
ATOM 1637 O O . VAL B 1 94 ? 22.687 12.426 -12.754 1.00 16.68 94 VAL B O 1
ATOM 1641 N N . HIS B 1 95 ? 24.428 12.298 -11.298 1.00 13.58 95 HIS B N 1
ATOM 1642 C CA . HIS B 1 95 ? 25.406 11.777 -12.263 1.00 14.02 95 HIS B CA 1
ATOM 1643 C C . HIS B 1 95 ? 25.284 10.255 -12.437 1.00 13.88 95 HIS B C 1
ATOM 1644 O O . HIS B 1 95 ? 24.969 9.557 -11.481 1.00 13.10 95 HIS B O 1
ATOM 1651 N N . GLU B 1 96 ? 25.552 9.744 -13.643 1.00 13.33 96 GLU B N 1
ATOM 1652 C CA . GLU B 1 96 ? 25.565 8.297 -13.917 1.00 13.12 96 GLU B CA 1
ATOM 1653 C C . GLU B 1 96 ? 26.470 7.490 -13.015 1.00 12.10 96 GLU B C 1
ATOM 1654 O O . GLU B 1 96 ? 26.134 6.337 -12.675 1.00 13.20 96 GLU B O 1
ATOM 1660 N N . ALA B 1 97 ? 27.590 8.055 -12.588 1.00 10.55 97 ALA B N 1
ATOM 1661 C CA . ALA B 1 97 ? 28.461 7.322 -11.674 1.00 10.68 97 ALA B CA 1
ATOM 1662 C C . ALA B 1 97 ? 27.734 6.923 -10.396 1.00 9.97 97 ALA B C 1
ATOM 1663 O O . ALA B 1 97 ? 28.073 5.921 -9.792 1.00 9.57 97 ALA B O 1
ATOM 1665 N N . GLU B 1 98 ? 26.735 7.699 -9.986 1.00 8.49 98 GLU B N 1
ATOM 1666 C CA 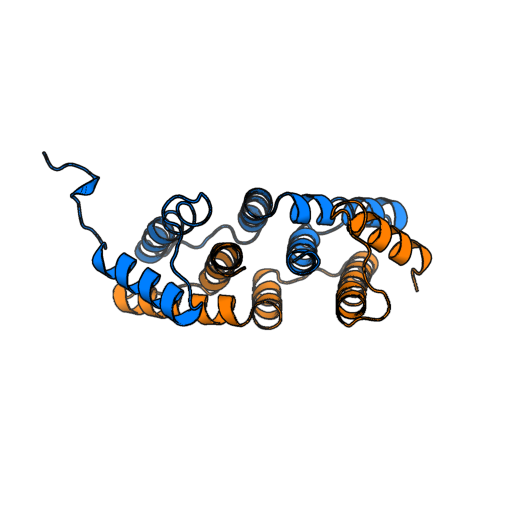. GLU B 1 98 ? 25.980 7.364 -8.789 1.00 8.17 98 GLU B CA 1
ATOM 1667 C C . GLU B 1 98 ? 25.227 6.053 -8.945 1.00 7.38 98 GLU B C 1
ATOM 1668 O O . GLU B 1 98 ? 25.106 5.279 -7.997 1.00 7.41 98 GLU B O 1
ATOM 1674 N N . ALA B 1 99 ? 24.737 5.770 -10.143 1.00 7.01 99 ALA B N 1
ATOM 1675 C CA . ALA B 1 99 ? 24.063 4.494 -10.393 1.00 7.65 99 ALA B CA 1
ATOM 1676 C C . ALA B 1 99 ? 25.064 3.366 -10.186 1.00 7.42 99 ALA B C 1
ATOM 1677 O O . ALA B 1 99 ? 24.731 2.310 -9.614 1.00 9.31 99 ALA B O 1
ATOM 1679 N N . VAL B 1 100 ? 26.310 3.577 -10.613 1.00 7.57 100 VAL B N 1
ATOM 1680 C CA . VAL B 1 100 ? 27.350 2.557 -10.429 1.00 7.47 100 VAL B CA 1
ATOM 1681 C C . VAL B 1 100 ? 27.661 2.283 -8.941 1.00 6.91 100 VAL B C 1
ATOM 1682 O O . VAL B 1 100 ? 27.646 1.154 -8.487 1.00 6.70 100 VAL B O 1
ATOM 1686 N N . TYR B 1 101 ? 27.906 3.335 -8.181 1.00 6.55 101 TYR B N 1
ATOM 1687 C CA . TYR B 1 101 ? 28.264 3.162 -6.797 1.00 7.09 101 TYR B CA 1
ATOM 1688 C C . TYR B 1 101 ? 27.108 2.538 -6.024 1.00 6.00 101 TYR B C 1
ATOM 1689 O O . TYR B 1 101 ? 27.314 1.718 -5.153 1.00 7.47 101 TYR B O 1
ATOM 1698 N N . LEU B 1 102 ? 25.880 2.939 -6.340 1.00 5.92 102 LEU B N 1
ATOM 1699 C CA . LEU B 1 102 ? 24.710 2.420 -5.637 1.00 5.43 102 LEU B CA 1
ATOM 1700 C C . LEU B 1 102 ? 24.518 0.947 -5.967 1.00 5.15 102 LEU B C 1
ATOM 1701 O O . LEU B 1 102 ? 24.290 0.137 -5.087 1.00 6.64 102 LEU B O 1
ATOM 1706 N N . THR B 1 103 ? 24.698 0.580 -7.246 1.00 5.02 103 THR B N 1
ATOM 1707 C CA . THR B 1 103 ? 24.640 -0.813 -7.640 1.00 4.77 103 THR B CA 1
ATOM 1708 C C . THR B 1 103 ? 25.618 -1.637 -6.816 1.00 5.24 103 THR B C 1
ATOM 1709 O O . THR B 1 103 ? 25.278 -2.697 -6.300 1.00 5.81 103 THR B O 1
ATOM 1713 N N . LEU B 1 104 ? 26.865 -1.168 -6.691 1.00 5.80 104 LEU B N 1
ATOM 1714 C CA . LEU B 1 104 ? 27.896 -1.926 -5.939 1.00 5.82 104 LEU B CA 1
ATOM 1715 C C . LEU B 1 104 ? 27.513 -2.106 -4.459 1.00 5.69 104 LEU B C 1
ATOM 1716 O O . LEU B 1 104 ? 27.868 -3.125 -3.859 1.00 6.77 104 LEU B O 1
ATOM 1721 N N . HIS B 1 105 ? 26.768 -1.166 -3.882 1.00 6.16 105 HIS B N 1
ATOM 1722 C CA . HIS B 1 105 ? 26.273 -1.303 -2.494 1.00 5.67 105 HIS B CA 1
ATOM 1723 C C . HIS B 1 105 ? 25.080 -2.251 -2.373 1.00 6.38 105 HIS B C 1
ATOM 1724 O O . HIS B 1 105 ? 24.821 -2.761 -1.291 1.00 7.57 105 HIS B O 1
ATOM 1731 N N . LEU B 1 106 ? 24.339 -2.429 -3.468 1.00 6.35 106 LEU B N 1
ATOM 1732 C CA . LEU B 1 106 ? 23.166 -3.301 -3.497 1.00 6.06 106 LEU B CA 1
ATOM 1733 C C . LEU B 1 106 ? 23.525 -4.759 -3.726 1.00 6.27 106 LEU B C 1
ATOM 1734 O O . LEU B 1 106 ? 22.809 -5.629 -3.283 1.00 7.05 106 LEU B O 1
ATOM 1739 N N . ILE B 1 107 ? 24.602 -5.033 -4.466 1.00 6.00 107 ILE B N 1
ATOM 1740 C CA . ILE B 1 107 ? 24.964 -6.438 -4.796 1.00 5.62 107 ILE B CA 1
ATOM 1741 C C . ILE B 1 107 ? 24.992 -7.316 -3.540 1.00 5.86 107 ILE B C 1
ATOM 1742 O O . ILE B 1 107 ? 24.414 -8.413 -3.533 1.00 6.29 107 ILE B O 1
ATOM 1747 N N . PRO B 1 108 ? 25.659 -6.840 -2.465 1.00 6.33 108 PRO B N 1
ATOM 1748 C CA . PRO B 1 108 ? 25.716 -7.731 -1.304 1.00 7.06 108 PRO B CA 1
ATOM 1749 C C . PRO B 1 108 ? 24.412 -7.874 -0.536 1.00 7.91 108 PRO B C 1
ATOM 1750 O O . PRO B 1 108 ? 24.270 -8.857 0.216 1.00 9.93 108 PRO B O 1
ATOM 1754 N N . ILE B 1 109 ? 23.494 -6.932 -0.736 1.00 9.16 109 ILE B N 1
ATOM 1755 C CA . ILE B 1 109 ? 22.123 -6.993 -0.152 1.00 9.83 109 ILE B CA 1
ATOM 1756 C C . ILE B 1 109 ? 21.272 -8.058 -0.845 1.00 10.58 109 ILE B C 1
ATOM 1757 O O . ILE B 1 109 ? 20.544 -8.792 -0.197 1.00 10.14 109 ILE B O 1
ATOM 1762 N N . ASN B 1 110 ? 21.355 -8.098 -2.170 1.00 10.17 110 ASN B N 1
ATOM 1763 C CA . ASN B 1 110 ? 20.585 -9.062 -2.967 1.00 11.47 110 ASN B CA 1
ATOM 1764 C C . ASN B 1 110 ? 21.112 -10.471 -2.959 1.00 14.09 110 ASN B C 1
ATOM 1765 O O . ASN B 1 110 ? 20.340 -11.422 -3.025 1.00 15.80 110 ASN B O 1
ATOM 1770 N N . GLN B 1 111 ? 22.432 -10.606 -3.024 1.00 17.04 111 GLN B N 1
ATOM 1771 C CA . GLN B 1 111 ? 23.063 -11.910 -3.106 1.00 18.98 111 GLN B CA 1
ATOM 1772 C C . GLN B 1 111 ? 23.418 -12.204 -1.682 1.00 20.27 111 GLN B C 1
ATOM 1773 O O . GLN B 1 111 ? 24.571 -11.941 -1.296 1.00 20.41 111 GLN B O 1
#

Foldseek 3Di:
DDDPVRPPPCVVVLVVVQVVVCVVVVHHDDCPDPVNVVVVVVVVVVVVCVVVVHDDPPPDVLLVVLCVVPVVLLVVLVVVVVVCCVPVVDDDDCVSSSVSSVVPVVVPD/DCVVVLVVVQVVVCVVVVHHDDCPDPVVVVVSVVVVVVVVCVVVVPDDPVLVVLLVCCCVPVVVLLVVLVVVLVVCCVVVVDDDDSVSSSVSSVVCVVVVD

B-factor: mean 11.13, std 6.63, range [2.28, 75.47]

Radius of gyration: 19.03 Å; Cα contacts (8 Å, |Δi|>4): 165; chains: 2; bounding box: 45×49×50 Å

InterPro domains:
  IPR001550 Transcription antiterminator, conserved site [PS00654] (102-114)
  IPR004341 CAT RNA-binding domain [PF03123] (6-61)
  IPR004341 CAT RNA-binding domain [SM01061] (5-63)
  IPR011608 PRD domain [PF00874] (80-167)
  IPR011608 PRD domain [PF00874] (185-275)
  IPR011608 PRD domain [PS51372] (69-174)
  IPR011608 PRD domain [PS51372] (175-281)
  IPR036634 PRD domain superfamily [SSF63520] (59-170)
  IPR036634 PRD domain superfamily [SSF63520] (179-276)
  IPR036650 CAT RNA-binding domain superfamily [G3DSA:2.30.24.10] (1-70)
  IPR036650 CAT RNA-binding domain superfamily [SSF50151] (5-57)
  IPR050661 BglG family transcriptional antiterminators [PTHR30185] (7-278)

Sequence (210 aa):
LRPLSEVNQHSQLMAQLVEVIEDSFQMMKVNKESVNYLRRLIRRHIRFTIERIKKEEPTKEPEKLMLLLKNEYPLCYNTAWKKLIKILQQTLKKPVHEAEAVYLTLHLIPINNQQHSQLMAQLVEVIEDDSFQQMKVNKESVNYLRLIRRHIRFTIERIKKEEPTKEPEKLMLLLKNNEYPLCYNTAWKLIKILQQTLKKPVHEAEAVYLTLHLIPINQ

Secondary structure (DSSP, 8-state):
---GGG--SSHHHHHHHHHHHHHHHTS---TTSHHHHHHHHHHHHHHHHHHHT----TTHHHHHHHHHH-HHHHHHHHHHHHHHHHHH-S---THHHHHHHHHHTTTT-/--HHHHHHHHHHHHHHTTS---SSSHHHHHHHHHHHHHHHHHHHT----HHHHHHHHHHHHSHHHHHHHHHHHHHHHHHHTS---HHHHHHHHHHHHHHH-